Protein AF-A0A7V9VN95-F1 (afdb_monomer)

pLDDT: mean 88.65, std 12.3, range [38.44, 98.25]

Solvent-accessible surface area (backbone atoms only — not comparable to full-atom values): 11599 Å² total; per-residue (Å²): 140,84,62,77,77,77,72,77,57,83,54,67,67,60,50,49,52,52,27,40,51,51,22,54,60,49,65,80,46,87,69,55,68,35,74,61,41,46,40,30,42,51,41,3,34,22,52,69,69,75,60,36,66,40,51,89,44,62,82,87,40,48,42,60,21,64,62,26,24,75,31,45,82,53,56,81,51,28,61,58,55,48,35,27,53,20,27,18,20,41,48,41,25,36,55,32,33,18,50,41,40,9,53,56,36,26,72,75,76,28,75,72,44,14,54,52,36,9,49,52,42,23,48,54,61,74,65,45,74,38,98,91,63,33,53,64,48,43,53,39,15,28,37,64,64,35,40,34,52,21,24,50,33,44,15,52,42,26,43,79,66,75,35,55,69,60,13,44,50,25,26,20,53,24,8,27,60,39,69,76,36,19,56,53,21,43,50,45,40,57,75,66,29,49,85,77,37,63,88,48,45,66,62,43,52,51,46,31,49,47,21,63,51,45,53,37,47,49,30,33,61,20,62,72,40,63,78,70,65,48,111

Radius of gyration: 18.56 Å; Cα contacts (8 Å, |Δi|>4): 351; chains: 1; bounding box: 44×45×48 Å

Nearest PDB structures (foldseek):
  8xyv-assembly1_A  TM=4.896E-01  e=6.605E+00  synthetic construct
  6umm-assembly1_G  TM=1.720E-01  e=6.908E+00  Mycolicibacterium smegmatis MC2 155

Sequence (231 aa):
MDSPIYRSGPRLDAALAVCGGLAVLSLLLPFAPAYDSWSWLVWGRELASLSLDTAAGPSWKPLPVLIAAPFSIFGDAAVALWLVVARTAWLMALVLGFRVAGSLLGRAVGRPARVMGGLVAALSIALLDDPETPWLRHFGHGLSEPLLVALLFLAVDRHLGSRPGQALAALALAGLVRPETWVLSAAYLVVCLWRTRPALRGWGAFAVGLGPLLWFAGDLLGSGDPLTGPG

Secondary structure (DSSP, 8-state):
---GGGGGSPPHHHHHHHHHHHHHHGGGS-----HHHHHHHHHHHHHHTT----TTSSS--HHHHHHHGGGGGGTTHHHHHHHHHHHHHHHHHHHHHHHHHHHHHHHHT-HHHHHHHHHHHHHHHHT---SSS-HHHHHHHT-SHHHHHHHHHHHHHHHHTT-HHHHHHHHHHHHTTSTHHHHHHHHHIIIIITTT-GGGHHHHHHHHHHHHHHHHHHHHHHHS-SS----

Foldseek 3Di:
DDDPLLVPAPDVVVLLVVQLVVLLVCVVPAAAADQQLVVLLVQLCCVLVLNAAQQPGDFDFLLSNVQNNVLVVVPPCSSSSLLSVQSSLLSLLLRLQLSLQLSVLCVVPHDVSSNVRSVVRSCCSQVDQDVVQGVCNSNRRRDCVSVLSSLQSQLSSCVVVVNNLSNLLSLLSSLSRPVVSLVVSVCCCVPPDVVPPVVCNVVSVVSSVCNLVSSQVSCCSHVVHSPDTHD

Structure (mmCIF, N/CA/C/O backbone):
data_AF-A0A7V9VN95-F1
#
_entry.id   AF-A0A7V9VN95-F1
#
loop_
_atom_site.group_PDB
_atom_site.id
_atom_site.type_symbol
_atom_site.label_atom_id
_atom_site.label_alt_id
_atom_site.label_comp_id
_atom_site.label_asym_id
_atom_site.label_entity_id
_atom_site.label_seq_id
_atom_site.pdbx_PDB_ins_code
_atom_site.Cartn_x
_atom_site.Cartn_y
_atom_site.Cartn_z
_atom_site.occupancy
_atom_site.B_iso_or_equiv
_atom_site.auth_seq_id
_atom_site.auth_comp_id
_atom_site.auth_asym_id
_atom_site.auth_atom_id
_atom_site.pdbx_PDB_model_num
ATOM 1 N N . MET A 1 1 ? -22.723 4.978 14.794 1.00 44.53 1 MET A N 1
ATOM 2 C CA . MET A 1 1 ? -21.542 5.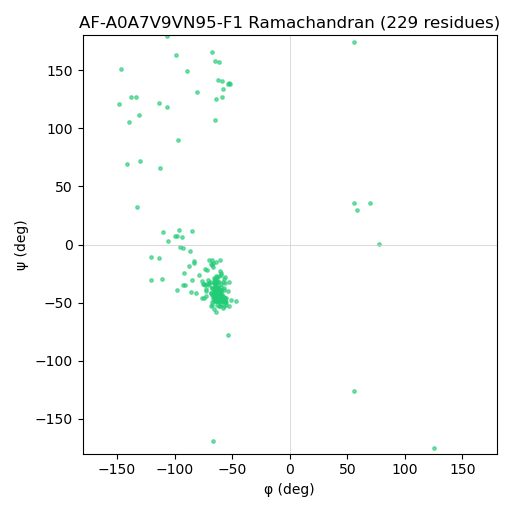423 15.569 1.00 44.53 1 MET A CA 1
ATOM 3 C C . MET A 1 1 ? -20.721 6.375 14.700 1.00 44.53 1 MET A C 1
ATOM 5 O O . MET A 1 1 ? -19.626 6.048 14.264 1.00 44.53 1 MET A O 1
ATOM 9 N N . ASP A 1 2 ? -21.281 7.554 14.430 1.00 39.50 2 ASP A N 1
ATOM 10 C CA . ASP A 1 2 ? -20.651 8.610 13.632 1.00 39.50 2 ASP A CA 1
ATOM 11 C C . ASP A 1 2 ? -20.011 9.613 14.592 1.00 39.50 2 ASP A C 1
ATOM 13 O O . ASP A 1 2 ? -20.675 10.540 15.051 1.00 39.50 2 ASP A O 1
ATOM 17 N N . SER A 1 3 ? -18.740 9.422 14.965 1.00 45.09 3 SER A N 1
ATOM 18 C CA . SER A 1 3 ? -18.077 10.425 15.802 1.00 45.09 3 SER A CA 1
ATOM 19 C C . SER A 1 3 ? -17.600 11.602 14.934 1.00 45.09 3 SER A C 1
ATOM 21 O O . SER A 1 3 ? -16.936 11.396 13.910 1.00 45.09 3 SER A O 1
ATOM 23 N N . PRO A 1 4 ? -17.885 12.858 15.328 1.00 47.03 4 PRO A N 1
ATOM 24 C CA . PRO A 1 4 ? -17.476 14.058 14.586 1.00 47.03 4 PRO A CA 1
ATOM 25 C C . PRO A 1 4 ? -15.950 14.193 14.445 1.00 47.03 4 PRO A C 1
ATOM 27 O O . PRO A 1 4 ? -15.461 14.952 13.612 1.00 47.03 4 PRO A O 1
ATOM 30 N N . ILE A 1 5 ? -15.185 13.406 15.207 1.00 50.81 5 ILE A N 1
ATOM 31 C CA . ILE A 1 5 ? -13.723 13.344 15.171 1.00 50.81 5 ILE A CA 1
ATOM 32 C C . ILE A 1 5 ? -13.231 12.877 13.790 1.00 50.81 5 ILE A C 1
ATOM 34 O O . ILE A 1 5 ? -12.240 13.393 13.280 1.00 50.81 5 ILE A O 1
ATOM 38 N N . TYR A 1 6 ? -13.927 11.955 13.124 1.00 53.53 6 TYR A N 1
ATOM 39 C CA . TYR A 1 6 ? -13.425 11.374 11.875 1.00 53.53 6 TYR A CA 1
ATOM 40 C C . TYR A 1 6 ? -13.717 12.237 10.623 1.00 53.53 6 TYR A C 1
ATOM 42 O O . TYR A 1 6 ? -13.085 12.053 9.586 1.00 53.53 6 TYR A O 1
ATOM 50 N N . ARG A 1 7 ? -14.615 13.233 10.717 1.00 56.09 7 ARG A N 1
ATOM 51 C CA . ARG A 1 7 ? -15.000 14.111 9.589 1.00 56.09 7 ARG A CA 1
ATOM 52 C C . ARG A 1 7 ? -14.049 15.290 9.337 1.00 56.09 7 ARG A C 1
ATOM 54 O O . ARG A 1 7 ? -14.118 15.884 8.271 1.00 56.09 7 ARG A O 1
ATOM 61 N N . SER A 1 8 ? -13.175 15.638 10.284 1.00 51.44 8 SER A N 1
ATOM 62 C CA . SER A 1 8 ? -12.394 16.888 10.242 1.00 51.44 8 SER A CA 1
ATOM 63 C C . SER A 1 8 ? -10.972 16.766 9.666 1.00 51.44 8 SER A C 1
ATOM 65 O O . SER A 1 8 ? -10.163 17.662 9.879 1.00 51.44 8 SER A O 1
ATOM 67 N N . GLY A 1 9 ? -10.625 15.650 9.018 1.00 56.62 9 GLY A N 1
ATOM 68 C CA . GLY A 1 9 ? -9.352 15.493 8.298 1.00 56.62 9 GLY A CA 1
ATOM 69 C C . GLY A 1 9 ? -9.520 15.728 6.792 1.00 56.62 9 GLY A C 1
ATOM 70 O O . GLY A 1 9 ? -10.653 15.655 6.307 1.00 56.62 9 GLY A O 1
ATOM 71 N N . PRO A 1 10 ? -8.431 15.965 6.033 1.00 60.97 10 PRO A N 1
ATOM 72 C CA . PRO A 1 10 ? -8.506 16.024 4.576 1.00 60.97 10 PRO A CA 1
ATOM 73 C C . PRO A 1 10 ? -9.171 14.753 4.042 1.00 60.97 10 PRO A C 1
ATOM 75 O O . PRO A 1 10 ? -8.934 13.646 4.543 1.00 60.97 10 PRO A O 1
ATOM 78 N N . ARG A 1 11 ? -10.054 14.907 3.054 1.00 86.56 11 ARG A N 1
ATOM 79 C CA . ARG A 1 11 ? -10.708 13.755 2.432 1.00 86.56 11 ARG A CA 1
ATOM 80 C C . ARG A 1 11 ? -9.633 12.875 1.775 1.00 86.56 11 ARG A C 1
ATOM 82 O O . ARG A 1 11 ? -8.625 13.389 1.296 1.00 86.56 11 ARG A O 1
ATOM 89 N N . LEU A 1 12 ? -9.785 11.551 1.848 1.00 90.38 12 LEU A N 1
ATOM 90 C CA . LEU A 1 12 ? -8.734 10.613 1.420 1.00 90.38 12 LEU A CA 1
ATOM 91 C C . LEU A 1 12 ? -8.392 10.772 -0.067 1.00 90.38 12 LEU A C 1
ATOM 93 O O . LEU A 1 12 ? -7.233 10.693 -0.435 1.00 90.38 12 LEU A O 1
ATOM 97 N N . ASP A 1 13 ? -9.405 11.004 -0.889 1.00 92.38 13 ASP A N 1
ATOM 98 C CA . ASP A 1 13 ? -9.319 11.341 -2.308 1.00 92.38 13 ASP A CA 1
ATOM 99 C C . ASP A 1 13 ? -8.459 12.586 -2.546 1.00 92.38 13 ASP A C 1
ATOM 101 O O . ASP A 1 13 ? -7.528 12.538 -3.344 1.00 92.38 13 ASP A O 1
ATOM 105 N N . ALA A 1 14 ? -8.693 13.665 -1.795 1.00 94.44 14 ALA A N 1
ATOM 106 C CA . ALA A 1 14 ? -7.868 14.867 -1.884 1.00 94.44 14 ALA A CA 1
ATOM 107 C C . ALA A 1 14 ? -6.421 14.597 -1.442 1.00 94.44 14 ALA A C 1
ATOM 109 O O . ALA A 1 14 ? -5.483 15.033 -2.102 1.00 94.44 14 ALA A O 1
ATOM 110 N N . ALA A 1 15 ? -6.229 13.843 -0.354 1.00 95.44 15 ALA A N 1
ATOM 111 C CA . ALA A 1 15 ? -4.898 13.448 0.100 1.00 95.44 15 ALA A CA 1
ATOM 112 C C . ALA A 1 15 ? -4.159 12.608 -0.952 1.00 95.44 15 ALA A C 1
ATOM 114 O O . ALA A 1 15 ? -2.993 12.875 -1.225 1.00 95.44 15 ALA A O 1
ATOM 115 N N . LEU A 1 16 ? -4.844 11.644 -1.572 1.00 96.62 16 LEU A N 1
ATOM 116 C CA . LEU A 1 16 ? -4.294 10.807 -2.633 1.00 96.62 16 LEU A CA 1
ATOM 117 C C . LEU A 1 16 ? -3.915 11.641 -3.859 1.00 96.62 16 LEU A C 1
ATOM 119 O O . LEU A 1 16 ? -2.822 11.465 -4.385 1.00 96.62 16 LEU A O 1
ATOM 123 N N . ALA A 1 17 ? -4.774 12.575 -4.278 1.00 97.31 17 ALA A N 1
ATOM 124 C CA . ALA A 1 17 ? -4.497 13.467 -5.401 1.00 97.31 17 ALA A CA 1
ATOM 125 C C . ALA A 1 17 ? -3.278 14.365 -5.135 1.00 97.31 17 ALA A C 1
ATOM 127 O O . ALA A 1 17 ? -2.405 14.483 -5.991 1.00 97.31 17 ALA A O 1
ATOM 128 N N . VAL A 1 18 ? -3.178 14.952 -3.936 1.00 97.62 18 VAL A N 1
ATOM 129 C CA . VAL A 1 18 ? -2.024 15.777 -3.543 1.00 97.62 18 VAL A CA 1
ATOM 130 C C . VAL A 1 18 ? -0.748 14.938 -3.475 1.00 97.62 18 VAL A C 1
ATOM 132 O O . VAL A 1 18 ? 0.265 15.333 -4.045 1.00 97.62 18 VAL A O 1
ATOM 135 N N . CYS A 1 19 ? -0.787 13.767 -2.834 1.00 97.75 19 CYS A N 1
ATOM 136 C CA . CYS A 1 19 ? 0.373 12.875 -2.751 1.00 97.75 19 CYS A CA 1
ATOM 137 C C . CYS A 1 19 ? 0.810 12.387 -4.137 1.00 97.75 19 CYS A C 1
ATOM 139 O O . CYS A 1 19 ? 2.002 12.368 -4.418 1.00 97.75 19 CYS A O 1
ATOM 141 N N . GLY A 1 20 ? -0.141 12.059 -5.015 1.00 98.12 20 GLY A N 1
ATOM 142 C CA . GLY A 1 20 ? 0.127 11.681 -6.401 1.00 98.12 20 GLY A CA 1
ATOM 143 C C . GLY A 1 20 ? 0.751 12.818 -7.207 1.00 98.12 20 GLY A C 1
ATOM 144 O O . GLY A 1 20 ? 1.759 12.614 -7.875 1.00 98.12 20 GLY A O 1
ATOM 145 N N . GLY A 1 21 ? 0.221 14.039 -7.087 1.00 98.25 21 GLY A N 1
ATOM 146 C CA . GLY A 1 21 ? 0.797 15.222 -7.728 1.00 98.25 21 GLY A CA 1
ATOM 147 C C . GLY A 1 21 ? 2.226 15.506 -7.259 1.00 98.25 21 GLY A C 1
ATOM 148 O O . GLY A 1 21 ? 3.113 15.726 -8.080 1.00 98.25 21 GLY A O 1
ATOM 149 N N . LEU A 1 22 ? 2.482 15.425 -5.949 1.00 97.81 22 LEU A N 1
ATOM 150 C CA . LEU A 1 22 ? 3.829 15.564 -5.385 1.00 97.81 22 LEU A CA 1
ATOM 151 C C . LEU A 1 22 ? 4.767 14.434 -5.834 1.00 97.81 22 LEU A C 1
ATOM 153 O O . LEU A 1 22 ? 5.933 14.692 -6.125 1.00 97.81 22 LEU A O 1
ATOM 157 N N . ALA A 1 23 ? 4.271 13.200 -5.940 1.00 96.94 23 ALA A N 1
ATOM 158 C CA . ALA A 1 23 ? 5.039 12.075 -6.460 1.00 96.94 23 ALA A CA 1
ATOM 159 C C . ALA A 1 23 ? 5.429 12.285 -7.933 1.00 96.94 23 ALA A C 1
ATOM 161 O O . ALA A 1 23 ? 6.582 12.055 -8.286 1.00 96.94 23 ALA A O 1
ATOM 162 N N . VAL A 1 24 ? 4.530 12.807 -8.771 1.00 97.56 24 VAL A N 1
ATOM 163 C CA . VAL A 1 24 ? 4.851 13.181 -10.159 1.00 97.56 24 VAL A CA 1
ATOM 164 C C . VAL A 1 24 ? 5.893 14.301 -10.200 1.00 97.56 24 VAL A C 1
ATOM 166 O O . VAL A 1 24 ? 6.906 14.161 -10.878 1.00 97.56 24 VAL A O 1
ATOM 169 N N . LEU A 1 25 ? 5.705 15.377 -9.428 1.00 97.56 25 LEU A N 1
ATOM 170 C CA . LEU A 1 25 ? 6.673 16.482 -9.356 1.00 97.56 25 LEU A CA 1
ATOM 171 C C . LEU A 1 25 ? 8.051 16.016 -8.877 1.00 97.56 25 LEU A C 1
ATOM 173 O O . LEU A 1 25 ? 9.075 16.512 -9.338 1.00 97.56 25 LEU A O 1
ATOM 177 N N . SER A 1 26 ? 8.095 15.031 -7.983 1.00 95.31 26 SER A N 1
ATOM 178 C CA . SER A 1 26 ? 9.356 14.499 -7.475 1.00 95.31 26 SER A CA 1
ATOM 179 C C . SER A 1 26 ? 10.188 13.769 -8.534 1.00 95.31 26 SER A C 1
ATOM 181 O O . SER A 1 26 ? 11.373 13.548 -8.301 1.00 95.31 26 SER A O 1
ATOM 183 N N . LEU A 1 27 ? 9.621 13.393 -9.689 1.00 94.75 27 LEU A N 1
ATOM 184 C CA . LEU A 1 27 ? 10.386 12.808 -10.800 1.00 94.75 27 LEU A CA 1
ATOM 185 C C . LEU A 1 27 ? 11.413 13.788 -11.392 1.00 94.75 27 LEU A C 1
ATOM 187 O O . LEU A 1 27 ? 12.319 13.360 -12.095 1.00 94.75 27 LEU A O 1
ATOM 191 N N . LEU A 1 28 ? 11.298 15.085 -11.078 1.00 94.44 28 LEU A N 1
ATOM 192 C CA . LEU A 1 28 ? 12.315 16.095 -11.385 1.00 94.44 28 LEU A CA 1
ATOM 193 C C . LEU A 1 28 ? 13.604 15.908 -10.566 1.00 94.44 28 LEU A C 1
ATOM 195 O O . LEU A 1 28 ? 14.635 16.485 -10.901 1.00 94.44 28 LEU A O 1
ATOM 199 N N . LEU A 1 29 ? 13.550 15.129 -9.482 1.00 89.25 29 LEU A N 1
ATOM 200 C CA . LEU A 1 29 ? 14.711 14.755 -8.681 1.00 89.25 29 LEU A CA 1
ATOM 201 C C . LEU A 1 29 ? 15.337 13.464 -9.229 1.00 89.25 29 LEU A C 1
ATOM 203 O O . LEU A 1 29 ? 14.597 12.596 -9.700 1.00 89.25 29 LEU A O 1
ATOM 207 N N . PRO A 1 30 ? 16.666 13.280 -9.102 1.00 85.44 30 PRO A N 1
ATOM 208 C CA . PRO A 1 30 ? 17.331 12.049 -9.514 1.00 85.44 30 PRO A CA 1
ATOM 209 C C . PRO A 1 30 ? 16.685 10.804 -8.902 1.00 85.44 30 PRO A C 1
ATOM 211 O O . PRO A 1 30 ? 16.308 10.783 -7.726 1.00 85.44 30 PRO A O 1
ATOM 214 N N . PHE A 1 31 ? 16.567 9.753 -9.707 1.00 85.75 31 PHE A N 1
ATOM 215 C CA . PHE A 1 31 ? 16.016 8.476 -9.285 1.00 85.75 31 PHE A CA 1
ATOM 216 C C . PHE A 1 31 ? 16.692 7.326 -10.017 1.00 85.75 31 PHE A C 1
ATOM 218 O O . PHE A 1 31 ? 17.110 7.465 -11.164 1.00 85.75 31 PHE A O 1
ATOM 225 N N . ALA A 1 32 ? 16.750 6.178 -9.354 1.00 85.38 32 ALA A N 1
ATOM 226 C CA . ALA A 1 32 ? 17.149 4.922 -9.962 1.00 85.38 32 ALA A CA 1
ATOM 227 C C . ALA A 1 32 ? 16.385 3.803 -9.247 1.00 85.38 32 ALA A C 1
ATOM 229 O O . ALA A 1 32 ? 16.504 3.706 -8.027 1.00 85.38 32 ALA A O 1
ATOM 230 N N . PRO A 1 33 ? 15.570 2.990 -9.937 1.00 88.75 33 PRO A N 1
ATOM 231 C CA . PRO A 1 33 ? 14.900 1.862 -9.299 1.00 88.75 33 PRO A CA 1
ATOM 232 C C . PRO A 1 33 ? 15.928 0.900 -8.687 1.00 88.75 33 PRO A C 1
ATOM 234 O O . PRO A 1 33 ? 16.982 0.646 -9.266 1.00 88.75 33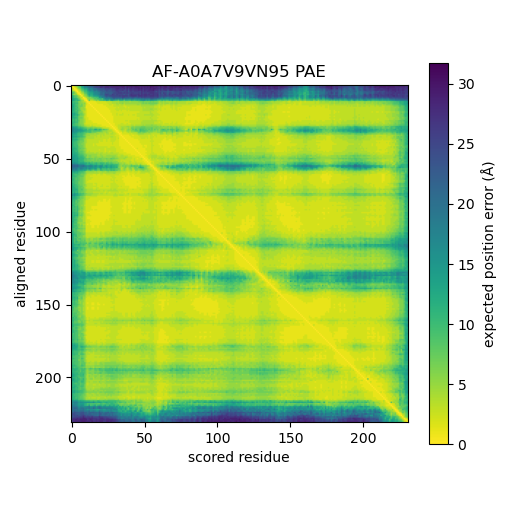 PRO A O 1
ATOM 237 N N . ALA A 1 34 ? 15.618 0.365 -7.507 1.00 90.50 34 ALA A N 1
ATOM 238 C CA . ALA A 1 34 ? 16.425 -0.682 -6.887 1.00 90.50 34 ALA A CA 1
ATOM 239 C C . ALA A 1 34 ? 16.326 -1.983 -7.694 1.00 90.50 34 ALA A C 1
ATOM 241 O O . ALA A 1 34 ? 15.401 -2.154 -8.489 1.00 90.50 34 ALA A O 1
ATOM 242 N N . TYR A 1 35 ? 17.236 -2.918 -7.414 1.00 90.19 35 TYR A N 1
ATOM 243 C CA . TYR A 1 35 ? 17.207 -4.278 -7.958 1.00 90.19 35 TYR A CA 1
ATOM 244 C C . TYR A 1 35 ? 15.814 -4.921 -7.852 1.00 90.19 35 TYR A C 1
ATOM 246 O O . TYR A 1 35 ? 15.264 -5.386 -8.851 1.00 90.19 35 TYR A O 1
ATOM 254 N N . ASP A 1 36 ? 15.203 -4.843 -6.667 1.00 90.62 36 ASP A N 1
ATOM 255 C CA . ASP A 1 36 ? 13.858 -5.352 -6.411 1.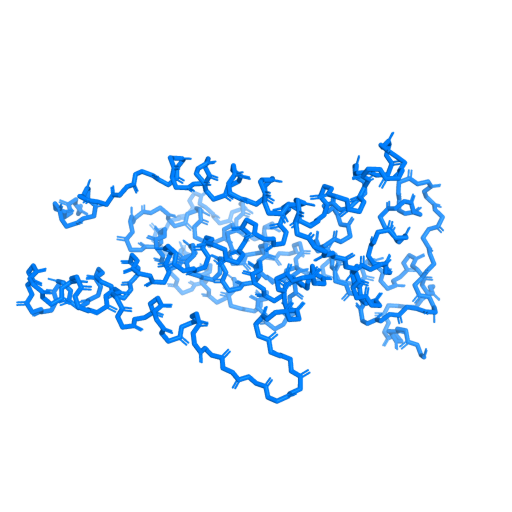00 90.62 36 ASP A CA 1
ATOM 256 C C . ASP A 1 36 ? 12.801 -4.725 -7.330 1.00 90.62 36 ASP A C 1
ATOM 258 O O . ASP A 1 36 ? 12.087 -5.416 -8.055 1.00 90.62 36 ASP A O 1
ATOM 262 N N . SER A 1 37 ? 12.745 -3.392 -7.335 1.00 93.12 37 SER A N 1
ATOM 263 C CA . SER A 1 37 ? 11.801 -2.598 -8.125 1.00 93.12 37 SER A CA 1
ATOM 264 C C . SER A 1 37 ? 11.938 -2.854 -9.623 1.00 93.12 37 SER A C 1
ATOM 266 O O . SER A 1 37 ? 10.941 -2.923 -10.341 1.00 93.12 37 SER A O 1
ATOM 268 N N . TRP A 1 38 ? 13.177 -2.995 -10.096 1.00 94.19 38 TRP A N 1
ATOM 269 C CA . TRP A 1 38 ? 13.470 -3.327 -11.483 1.00 94.19 38 TRP A CA 1
ATOM 270 C C . TRP A 1 38 ? 12.971 -4.726 -11.837 1.00 94.19 38 TRP A C 1
ATOM 272 O O . TRP A 1 38 ? 12.318 -4.907 -12.862 1.00 94.19 38 TRP A O 1
ATOM 282 N N . SER A 1 39 ? 13.209 -5.698 -10.960 1.00 93.88 39 SER A N 1
ATOM 283 C CA . SER A 1 39 ? 12.771 -7.078 -11.166 1.00 93.88 39 SER A CA 1
ATOM 284 C C . SER A 1 39 ? 11.248 -7.183 -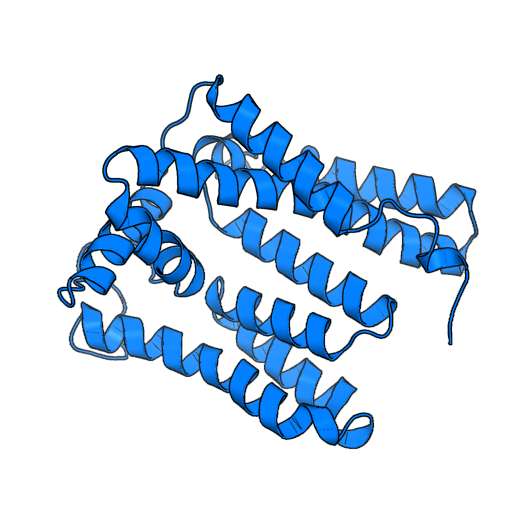11.234 1.00 93.88 39 SER A C 1
ATOM 286 O O . SER A 1 39 ? 10.722 -7.846 -12.120 1.00 93.88 39 SER A O 1
ATOM 288 N N . TRP A 1 40 ? 10.510 -6.441 -10.399 1.00 94.88 40 TRP A N 1
ATOM 289 C CA . TRP A 1 40 ? 9.044 -6.409 -10.488 1.00 94.88 40 TRP A CA 1
ATOM 290 C C . TRP A 1 40 ? 8.530 -5.798 -11.797 1.00 94.88 40 TRP A C 1
ATOM 292 O O . TRP A 1 40 ? 7.497 -6.231 -12.302 1.00 94.88 40 TRP A O 1
ATOM 302 N N . LEU A 1 41 ? 9.236 -4.813 -12.363 1.00 95.19 41 LEU A N 1
ATOM 303 C CA . LEU A 1 41 ? 8.915 -4.245 -13.678 1.00 95.19 41 LEU A CA 1
ATOM 304 C C . LEU A 1 41 ? 9.163 -5.246 -14.812 1.00 95.19 41 LEU A C 1
ATOM 306 O O . LEU A 1 41 ? 8.341 -5.354 -15.724 1.00 95.19 41 LEU A O 1
ATOM 310 N N . VAL A 1 42 ? 10.271 -5.989 -14.742 1.00 94.31 42 VAL A N 1
ATOM 311 C CA . VAL A 1 42 ? 10.593 -7.074 -15.680 1.00 94.31 42 VAL A CA 1
ATOM 312 C C . VAL A 1 42 ? 9.525 -8.164 -15.615 1.00 94.31 42 VAL A C 1
ATOM 314 O O . VAL A 1 42 ? 8.886 -8.440 -16.628 1.00 94.31 42 VAL A O 1
ATOM 317 N N . TRP A 1 43 ? 9.232 -8.678 -14.423 1.00 94.44 43 TRP A N 1
ATOM 318 C CA . TRP A 1 43 ? 8.194 -9.685 -14.216 1.00 94.44 43 TRP A CA 1
ATOM 319 C C . TRP A 1 43 ? 6.797 -9.194 -14.561 1.00 94.44 43 TRP A C 1
ATOM 321 O O . TRP A 1 43 ? 5.985 -9.967 -15.048 1.00 94.44 43 TRP A O 1
ATOM 331 N N . GLY A 1 44 ? 6.493 -7.912 -14.353 1.00 94.44 44 GLY A N 1
ATOM 332 C CA . GLY A 1 44 ? 5.225 -7.331 -14.788 1.00 94.44 44 GLY A CA 1
ATOM 333 C C . GLY A 1 44 ? 5.064 -7.433 -16.305 1.00 94.44 44 GLY A C 1
ATOM 334 O O . GLY A 1 44 ? 4.016 -7.855 -16.795 1.00 94.44 44 GLY A O 1
ATOM 335 N N . ARG A 1 45 ? 6.119 -7.096 -17.056 1.00 95.00 45 ARG A N 1
ATOM 336 C CA . ARG A 1 45 ? 6.148 -7.243 -18.517 1.00 95.00 45 ARG A CA 1
ATOM 337 C C . ARG A 1 45 ? 6.028 -8.705 -18.941 1.00 95.00 45 ARG A C 1
ATOM 339 O O . ARG A 1 45 ? 5.236 -8.998 -19.826 1.00 95.00 45 ARG A O 1
ATOM 346 N N . GLU A 1 46 ? 6.768 -9.603 -18.303 1.00 94.12 46 GLU A N 1
ATOM 347 C CA . GLU A 1 46 ? 6.738 -11.033 -18.625 1.00 94.12 46 GLU A CA 1
ATOM 348 C C . GLU A 1 46 ? 5.399 -11.691 -18.280 1.00 94.12 46 GLU A C 1
ATOM 350 O O . GLU A 1 46 ? 4.884 -12.502 -19.045 1.00 94.12 46 GLU A O 1
ATOM 355 N N . LEU A 1 47 ? 4.779 -11.293 -17.168 1.00 92.75 47 LEU A N 1
ATOM 356 C CA . LEU A 1 47 ? 3.430 -11.709 -16.804 1.00 92.75 47 LEU A CA 1
ATOM 357 C C . LEU A 1 47 ? 2.419 -11.252 -17.864 1.00 92.75 47 LEU A C 1
ATOM 359 O O . LEU A 1 47 ? 1.550 -12.030 -18.254 1.00 92.75 47 LEU A O 1
ATOM 363 N N . ALA A 1 48 ? 2.546 -10.019 -18.367 1.00 91.88 48 ALA A N 1
ATOM 364 C CA . ALA A 1 48 ? 1.688 -9.499 -19.431 1.00 91.88 48 ALA A CA 1
ATOM 365 C C . ALA A 1 48 ? 1.884 -10.232 -20.775 1.00 91.88 48 ALA A C 1
ATOM 367 O O . ALA A 1 48 ? 0.931 -10.339 -21.547 1.00 91.88 48 ALA A O 1
ATOM 368 N N . SER A 1 49 ? 3.082 -10.766 -21.043 1.00 91.19 49 SER A N 1
ATOM 369 C CA . SER A 1 49 ? 3.386 -11.588 -22.225 1.00 91.19 49 SER A CA 1
ATOM 370 C C . SER A 1 49 ? 3.241 -13.098 -22.007 1.00 91.19 49 SER A C 1
ATOM 372 O O . SER A 1 49 ? 3.561 -13.860 -22.918 1.00 91.19 49 SER A O 1
ATOM 374 N N . LEU A 1 50 ? 2.738 -13.538 -20.845 1.00 90.31 50 LEU A N 1
ATOM 375 C CA . LEU A 1 50 ? 2.589 -14.954 -20.471 1.00 90.31 50 LEU A CA 1
ATOM 376 C C . LEU A 1 50 ? 3.907 -15.749 -20.543 1.00 90.31 50 LEU A C 1
ATOM 378 O O . LEU A 1 50 ? 3.923 -16.920 -20.915 1.00 90.31 50 LEU A O 1
ATOM 382 N N . SER A 1 51 ? 5.012 -15.099 -20.190 1.00 89.69 51 SER A N 1
ATOM 383 C CA . SER A 1 51 ? 6.374 -15.634 -20.257 1.00 89.69 51 SER A CA 1
ATOM 384 C C . SER A 1 51 ? 7.146 -15.382 -18.957 1.00 89.69 51 SER A C 1
ATOM 386 O O . SER A 1 51 ? 8.338 -15.093 -19.010 1.00 89.69 51 SER A O 1
ATOM 388 N N . LEU A 1 52 ? 6.441 -15.377 -17.819 1.00 89.62 52 LEU A N 1
ATOM 389 C CA . LEU A 1 52 ? 7.002 -15.086 -16.497 1.00 89.62 52 LEU A CA 1
ATOM 390 C C . LEU A 1 52 ? 8.131 -16.063 -16.153 1.00 89.62 52 LEU A C 1
ATOM 392 O O . LEU A 1 52 ? 7.902 -17.267 -16.172 1.00 89.62 52 LEU A O 1
ATOM 396 N N . ASP A 1 53 ? 9.299 -15.530 -15.791 1.00 86.88 53 ASP A N 1
ATOM 397 C CA . ASP A 1 53 ? 10.424 -16.296 -15.251 1.00 86.88 53 ASP A CA 1
ATOM 398 C C . ASP A 1 53 ? 10.940 -15.617 -13.973 1.00 86.88 53 ASP A C 1
ATOM 400 O O . ASP A 1 53 ? 11.491 -14.512 -13.988 1.00 86.88 53 ASP A O 1
ATOM 404 N N . THR A 1 54 ? 10.733 -16.271 -12.830 1.00 83.12 54 THR A N 1
ATOM 405 C CA . THR A 1 54 ? 11.143 -15.736 -11.524 1.00 83.12 54 THR A CA 1
ATOM 406 C C . THR A 1 54 ? 12.508 -16.240 -11.066 1.00 83.12 54 THR A C 1
ATOM 408 O O . THR A 1 54 ? 12.983 -15.775 -10.033 1.00 83.12 54 THR A O 1
ATOM 411 N N . A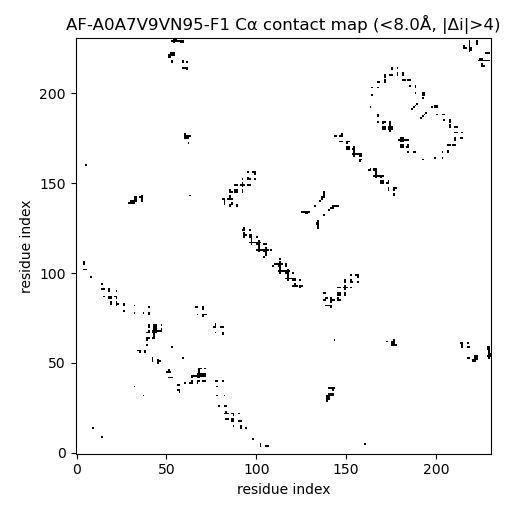LA A 1 55 ? 13.177 -17.119 -11.822 1.00 77.19 55 ALA A N 1
ATOM 412 C CA . ALA A 1 55 ? 14.346 -17.869 -11.358 1.00 77.19 55 ALA A CA 1
ATOM 413 C C . ALA A 1 55 ? 15.569 -17.005 -11.008 1.00 77.19 55 ALA A C 1
ATOM 415 O O . ALA A 1 55 ? 16.377 -17.414 -10.184 1.00 77.19 55 ALA A O 1
ATOM 416 N N . ALA A 1 56 ? 15.717 -15.825 -11.618 1.00 72.06 56 ALA A N 1
ATOM 417 C CA . ALA A 1 56 ? 16.889 -14.957 -11.446 1.00 72.06 56 ALA A CA 1
ATOM 418 C C . ALA A 1 56 ? 16.607 -13.659 -10.664 1.00 72.06 56 ALA A C 1
ATOM 420 O O . ALA A 1 56 ? 17.434 -12.746 -10.672 1.00 72.06 56 ALA A O 1
ATOM 421 N N . GLY A 1 57 ? 15.434 -13.526 -10.038 1.00 73.75 57 GLY A N 1
ATOM 422 C CA . GLY A 1 57 ? 15.022 -12.290 -9.369 1.00 73.75 57 GLY A CA 1
ATOM 423 C C . GLY A 1 57 ? 15.053 -12.345 -7.834 1.00 73.75 57 GLY A C 1
ATOM 424 O O . GLY A 1 57 ? 15.418 -13.354 -7.243 1.00 73.75 57 GLY A O 1
ATOM 425 N N . PRO A 1 58 ? 14.697 -11.237 -7.161 1.00 82.62 58 PRO A N 1
ATOM 426 C CA . PRO A 1 58 ? 14.561 -11.152 -5.703 1.00 82.62 58 PRO A CA 1
ATOM 427 C C . PRO A 1 58 ? 13.381 -12.012 -5.226 1.00 82.62 58 PRO A C 1
ATOM 429 O O . PRO A 1 58 ? 12.771 -12.727 -6.001 1.00 82.62 58 PRO A O 1
ATOM 432 N N . SER A 1 59 ? 12.949 -11.904 -3.971 1.00 82.50 59 SER A N 1
ATOM 433 C CA . SER A 1 59 ? 11.689 -12.544 -3.570 1.00 82.50 59 SER A CA 1
ATOM 434 C C . SER A 1 59 ? 10.499 -12.043 -4.409 1.00 82.50 59 SER A C 1
ATOM 436 O O . SER A 1 59 ? 10.311 -10.830 -4.581 1.00 82.50 59 SER A O 1
ATOM 438 N N . TRP A 1 60 ? 9.665 -12.977 -4.883 1.00 87.75 60 TRP A N 1
ATOM 439 C CA . TRP A 1 60 ? 8.372 -12.683 -5.506 1.00 87.75 60 TRP A CA 1
ATOM 440 C C . TRP A 1 60 ? 7.542 -11.768 -4.595 1.00 87.75 60 TRP A C 1
ATOM 442 O O . TRP A 1 60 ? 7.538 -11.935 -3.380 1.00 87.75 60 TRP A O 1
ATOM 452 N N . LYS A 1 61 ? 6.857 -10.765 -5.155 1.00 92.69 61 LYS A N 1
ATOM 453 C CA . LYS A 1 61 ? 5.874 -9.939 -4.433 1.00 92.69 61 LYS A CA 1
ATOM 454 C C . LYS A 1 61 ? 4.683 -9.692 -5.365 1.00 92.69 61 LYS A C 1
ATOM 456 O O . LYS A 1 61 ? 4.813 -8.878 -6.285 1.00 92.69 61 LYS A O 1
ATOM 461 N N . PRO A 1 62 ? 3.527 -10.349 -5.149 1.00 94.81 62 PRO A N 1
ATOM 462 C CA . PRO A 1 62 ? 2.427 -10.304 -6.107 1.00 94.81 62 PRO A CA 1
ATOM 463 C C . PRO A 1 62 ? 1.924 -8.891 -6.422 1.00 94.81 62 PRO A C 1
ATOM 465 O O . PRO A 1 62 ? 1.715 -8.558 -7.585 1.00 94.81 62 PRO A O 1
ATOM 468 N N . LEU A 1 63 ? 1.722 -8.036 -5.410 1.00 96.69 63 LEU A N 1
ATOM 469 C CA . LEU A 1 63 ? 1.115 -6.721 -5.637 1.00 96.69 63 LEU A CA 1
ATOM 470 C C . LEU A 1 63 ? 1.994 -5.794 -6.493 1.00 96.69 63 LEU A C 1
ATOM 472 O O . LEU A 1 63 ? 1.459 -5.239 -7.454 1.00 96.69 63 LEU A O 1
ATOM 476 N N . PRO A 1 64 ? 3.302 -5.618 -6.210 1.00 96.31 64 PRO A N 1
ATOM 477 C CA . PRO A 1 64 ? 4.194 -4.881 -7.101 1.00 96.31 64 PRO A CA 1
ATOM 478 C C . PRO A 1 64 ? 4.147 -5.348 -8.557 1.00 96.31 64 PRO A C 1
ATOM 480 O O . PRO A 1 64 ? 3.979 -4.520 -9.450 1.00 96.31 64 PRO A O 1
ATOM 483 N N . VAL A 1 65 ? 4.216 -6.661 -8.797 1.00 95.69 65 VAL A N 1
ATOM 484 C CA . VAL A 1 65 ? 4.216 -7.229 -10.154 1.00 95.69 65 VAL A CA 1
ATOM 485 C C . VAL A 1 65 ? 2.879 -6.995 -10.859 1.00 95.69 65 VAL A C 1
ATOM 487 O O . VAL A 1 65 ? 2.855 -6.565 -12.010 1.00 95.69 65 VAL A O 1
ATOM 490 N N . LEU A 1 66 ? 1.755 -7.189 -10.162 1.00 96.25 66 LEU A N 1
ATOM 491 C CA . LEU A 1 66 ? 0.417 -6.939 -10.710 1.00 96.25 66 LEU A CA 1
ATOM 492 C C . LEU A 1 66 ? 0.176 -5.459 -11.042 1.00 96.25 66 LEU A C 1
ATOM 494 O O . LEU A 1 66 ? -0.541 -5.159 -11.993 1.00 96.25 66 LEU A O 1
ATOM 498 N N . ILE A 1 67 ? 0.770 -4.533 -10.282 1.00 97.00 67 ILE A N 1
ATOM 499 C CA . ILE A 1 67 ? 0.741 -3.095 -10.593 1.00 97.00 67 ILE A CA 1
ATOM 500 C C . ILE A 1 67 ? 1.653 -2.779 -11.784 1.00 97.00 67 ILE A C 1
ATOM 502 O O . ILE A 1 67 ? 1.289 -1.968 -12.633 1.00 97.00 67 ILE A O 1
ATOM 506 N N . ALA A 1 68 ? 2.826 -3.408 -11.859 1.00 96.12 68 ALA A N 1
ATOM 507 C CA . ALA A 1 68 ? 3.792 -3.198 -12.930 1.00 96.12 68 ALA A CA 1
ATOM 508 C C . ALA A 1 68 ? 3.340 -3.780 -14.279 1.00 96.12 68 ALA A C 1
ATOM 510 O O . ALA A 1 68 ? 3.673 -3.227 -15.326 1.00 96.12 68 ALA A O 1
ATOM 511 N N . ALA A 1 69 ? 2.554 -4.859 -14.277 1.00 96.31 69 ALA A N 1
ATOM 512 C CA . ALA A 1 69 ? 2.078 -5.521 -15.488 1.00 96.31 69 ALA A CA 1
ATOM 513 C C . ALA A 1 69 ? 1.389 -4.578 -16.493 1.00 96.31 69 ALA A C 1
ATOM 515 O O . ALA A 1 69 ? 1.841 -4.516 -17.639 1.00 96.31 69 ALA A O 1
ATOM 516 N N . PRO A 1 70 ? 0.377 -3.769 -16.117 1.00 97.12 70 PRO A N 1
ATOM 517 C CA . PRO A 1 70 ? -0.206 -2.797 -17.037 1.00 97.12 70 PRO A CA 1
ATOM 518 C C . PRO A 1 70 ? 0.758 -1.669 -17.422 1.00 97.12 70 PRO A C 1
ATOM 520 O O . PRO A 1 70 ? 0.531 -1.023 -18.438 1.00 97.12 70 PRO A O 1
ATOM 523 N N . PHE A 1 71 ? 1.828 -1.408 -16.662 1.00 97.00 71 PHE A N 1
ATOM 524 C CA . PHE A 1 71 ? 2.807 -0.379 -17.024 1.00 97.00 71 PHE A CA 1
ATOM 525 C C . PHE A 1 71 ? 3.705 -0.792 -18.191 1.00 97.00 71 PHE A C 1
ATOM 527 O O . PHE A 1 71 ? 4.235 0.078 -18.879 1.00 97.00 71 PHE A O 1
ATOM 534 N N . SER A 1 72 ? 3.820 -2.095 -18.464 1.00 94.44 72 SER A N 1
ATOM 535 C CA . SER A 1 72 ? 4.621 -2.628 -19.573 1.00 94.44 72 SER A CA 1
ATOM 536 C C . SER A 1 72 ? 4.234 -2.059 -20.945 1.00 94.44 72 SER A C 1
ATOM 538 O O . SER A 1 72 ? 5.098 -1.910 -21.808 1.00 94.44 72 SER A O 1
ATOM 540 N N . ILE A 1 73 ? 2.974 -1.647 -21.130 1.00 96.31 73 ILE A N 1
ATOM 541 C CA . ILE A 1 73 ? 2.486 -1.043 -22.382 1.00 96.31 73 ILE A CA 1
ATOM 542 C C . ILE A 1 73 ? 3.092 0.342 -22.662 1.00 96.31 73 ILE A C 1
ATOM 544 O O . ILE A 1 73 ? 3.018 0.821 -23.790 1.00 96.31 73 ILE A O 1
ATOM 548 N N . PHE A 1 74 ? 3.674 0.997 -21.651 1.00 96.25 74 PHE A N 1
ATOM 549 C CA . PHE A 1 74 ? 4.253 2.339 -21.761 1.00 96.25 74 PHE A CA 1
ATOM 550 C C . PHE A 1 74 ? 5.777 2.331 -21.974 1.00 96.25 74 PHE A C 1
ATOM 552 O O . PHE A 1 74 ? 6.399 3.395 -21.937 1.00 96.25 74 PHE A O 1
ATOM 559 N N . GLY A 1 75 ? 6.390 1.159 -22.183 1.00 92.75 75 GLY A N 1
ATOM 560 C CA . GLY A 1 75 ? 7.829 1.031 -22.435 1.00 92.75 75 GLY A CA 1
ATOM 561 C C . GLY A 1 75 ? 8.669 1.659 -21.319 1.00 92.75 75 GLY A C 1
ATOM 562 O O . GLY A 1 75 ? 8.467 1.364 -20.141 1.00 92.75 75 GLY A O 1
ATOM 563 N N . ASP A 1 76 ? 9.574 2.568 -21.679 1.00 91.62 76 ASP A N 1
ATOM 564 C CA . ASP A 1 76 ? 10.501 3.224 -20.743 1.00 91.62 76 ASP A CA 1
ATOM 565 C C . ASP A 1 76 ? 9.792 4.018 -19.631 1.00 91.62 76 ASP A C 1
ATOM 567 O O . ASP A 1 76 ? 10.313 4.159 -18.521 1.00 91.62 76 ASP A O 1
ATOM 571 N N . ALA A 1 77 ? 8.564 4.493 -19.878 1.00 95.38 77 ALA A N 1
ATOM 572 C CA . ALA A 1 77 ? 7.790 5.217 -18.873 1.00 95.38 77 ALA A CA 1
ATOM 573 C C . ALA A 1 77 ? 7.300 4.317 -17.723 1.00 95.38 77 ALA A C 1
ATOM 575 O O . ALA A 1 77 ? 6.903 4.839 -16.679 1.00 95.38 77 ALA A O 1
ATOM 576 N N . ALA A 1 78 ? 7.370 2.986 -17.854 1.00 95.62 78 ALA A N 1
ATOM 577 C CA . ALA A 1 78 ? 6.983 2.051 -16.798 1.00 95.62 78 ALA A CA 1
ATOM 578 C C . ALA A 1 78 ? 7.752 2.291 -15.488 1.00 95.62 78 ALA A C 1
ATOM 580 O O . ALA A 1 78 ? 7.170 2.237 -14.402 1.00 95.62 78 ALA A O 1
ATOM 581 N N . VAL A 1 79 ? 9.040 2.643 -15.589 1.00 95.38 79 VAL A N 1
ATOM 582 C CA . VAL A 1 79 ? 9.886 2.980 -14.434 1.00 95.38 79 VAL A CA 1
ATOM 583 C C . VAL A 1 79 ? 9.348 4.213 -13.707 1.00 95.38 79 VAL A C 1
ATOM 585 O O . VAL A 1 79 ? 9.193 4.201 -12.485 1.00 95.38 79 VAL A O 1
ATOM 588 N N . ALA A 1 80 ? 9.016 5.269 -14.454 1.00 95.94 80 ALA A N 1
ATOM 589 C CA . ALA A 1 80 ? 8.466 6.497 -13.889 1.00 95.94 80 ALA A CA 1
ATOM 590 C C . ALA A 1 80 ? 7.090 6.256 -13.246 1.00 95.94 80 ALA A C 1
ATOM 592 O O . ALA A 1 80 ? 6.839 6.736 -12.141 1.00 95.94 80 ALA A O 1
ATOM 593 N N . LEU A 1 81 ? 6.222 5.468 -13.890 1.00 97.06 81 LEU A N 1
ATOM 594 C CA . LEU A 1 81 ? 4.906 5.102 -13.355 1.00 97.06 81 LEU A CA 1
ATOM 595 C C . LEU A 1 81 ? 5.021 4.333 -12.032 1.00 97.06 81 LEU A C 1
ATOM 597 O O . LEU A 1 81 ? 4.326 4.658 -11.067 1.00 97.06 81 LEU A O 1
ATOM 601 N N . TRP A 1 82 ? 5.941 3.369 -11.949 1.00 96.94 82 TRP A N 1
ATOM 602 C CA . TRP A 1 82 ? 6.207 2.649 -10.704 1.00 96.94 82 TRP A CA 1
ATOM 603 C C . TRP A 1 82 ? 6.717 3.572 -9.593 1.00 96.94 82 TRP A C 1
ATOM 605 O O . TRP A 1 82 ? 6.230 3.516 -8.462 1.00 96.94 82 TRP A O 1
ATOM 615 N N . LEU A 1 83 ? 7.639 4.482 -9.909 1.00 96.12 83 LEU A N 1
ATOM 616 C CA . LEU A 1 83 ? 8.130 5.459 -8.937 1.00 96.12 83 LEU A CA 1
ATOM 617 C C . LEU A 1 83 ? 7.023 6.379 -8.429 1.00 96.12 83 LEU A C 1
ATOM 619 O O . LEU A 1 83 ? 6.986 6.670 -7.234 1.00 96.12 83 LEU A O 1
ATOM 623 N N . VAL A 1 84 ? 6.090 6.792 -9.290 1.00 97.38 84 VAL A N 1
ATOM 624 C CA . VAL A 1 84 ? 4.914 7.557 -8.855 1.00 97.38 84 VAL A CA 1
ATOM 625 C C . VAL A 1 84 ? 4.095 6.750 -7.852 1.00 97.38 84 VAL A C 1
ATOM 627 O O . VAL A 1 84 ? 3.728 7.298 -6.814 1.00 97.38 84 VAL A O 1
ATOM 630 N N . VAL A 1 85 ? 3.856 5.456 -8.090 1.00 97.38 85 VAL A N 1
ATOM 631 C CA . VAL A 1 85 ? 3.146 4.586 -7.135 1.00 97.38 85 VAL A CA 1
ATOM 632 C C . VAL A 1 85 ? 3.889 4.507 -5.801 1.00 97.38 85 VAL A C 1
ATOM 634 O O . VAL A 1 85 ? 3.301 4.797 -4.756 1.00 97.38 85 VAL A O 1
ATOM 637 N N . ALA A 1 86 ? 5.179 4.169 -5.821 1.00 95.88 86 ALA A N 1
ATOM 638 C CA . ALA A 1 86 ? 5.978 3.992 -4.611 1.00 95.88 86 ALA A CA 1
ATOM 639 C C . ALA A 1 86 ? 6.096 5.290 -3.789 1.00 95.88 86 ALA A C 1
ATOM 641 O O . ALA A 1 86 ? 5.931 5.285 -2.566 1.00 95.88 86 ALA A O 1
ATOM 642 N N . ARG A 1 87 ? 6.302 6.434 -4.450 1.00 96.12 87 ARG A N 1
ATOM 643 C CA . ARG A 1 87 ? 6.403 7.745 -3.790 1.00 96.12 87 ARG A CA 1
ATOM 644 C C . ARG A 1 87 ? 5.054 8.260 -3.307 1.00 96.12 87 ARG A C 1
ATOM 646 O O . ARG A 1 87 ? 4.979 8.846 -2.228 1.00 96.12 87 ARG A O 1
ATOM 653 N N . THR A 1 88 ? 3.977 7.985 -4.043 1.00 97.56 88 THR A N 1
ATOM 654 C CA . THR A 1 88 ? 2.613 8.254 -3.565 1.00 97.56 88 THR A CA 1
ATOM 655 C C . THR A 1 88 ? 2.344 7.459 -2.298 1.00 97.56 88 THR A C 1
ATOM 657 O O . THR A 1 88 ? 1.845 8.016 -1.325 1.00 97.56 88 THR A O 1
ATOM 660 N N . ALA A 1 89 ? 2.713 6.177 -2.274 1.00 96.94 89 ALA A N 1
ATOM 661 C CA . ALA A 1 89 ? 2.574 5.336 -1.097 1.00 96.94 89 ALA A CA 1
ATOM 662 C C . ALA A 1 89 ? 3.382 5.858 0.100 1.00 96.94 89 ALA A C 1
ATOM 664 O O . ALA A 1 89 ? 2.835 5.934 1.197 1.00 96.94 89 ALA A O 1
ATOM 665 N N . TRP A 1 90 ? 4.628 6.298 -0.108 1.00 95.00 90 TRP A N 1
ATOM 666 C CA . TRP A 1 90 ? 5.437 6.934 0.941 1.00 95.00 90 TRP A CA 1
ATOM 667 C C . TRP A 1 90 ? 4.731 8.144 1.559 1.00 95.00 90 TRP A C 1
ATOM 669 O O . TRP A 1 90 ? 4.528 8.209 2.771 1.00 95.00 90 TRP A O 1
ATOM 679 N N . LEU A 1 91 ? 4.278 9.083 0.728 1.00 95.94 91 LEU A N 1
ATOM 680 C CA . LEU A 1 91 ? 3.576 10.281 1.195 1.00 95.94 91 LEU A CA 1
ATOM 681 C C . LEU A 1 91 ? 2.237 9.934 1.868 1.00 95.94 91 LEU A C 1
ATOM 683 O O . LEU A 1 91 ? 1.883 10.502 2.903 1.00 95.94 91 LEU A O 1
ATOM 687 N N . MET A 1 92 ? 1.515 8.949 1.333 1.00 97.38 92 MET A N 1
ATOM 688 C CA . MET A 1 92 ? 0.274 8.458 1.925 1.00 97.38 92 MET A CA 1
ATOM 689 C C . MET A 1 92 ? 0.499 7.777 3.275 1.00 97.38 92 MET A C 1
ATOM 691 O O . MET A 1 92 ? -0.355 7.917 4.149 1.00 97.38 92 MET A O 1
ATOM 695 N N . ALA A 1 93 ? 1.627 7.094 3.490 1.00 96.06 93 ALA A N 1
ATOM 696 C CA . ALA A 1 93 ? 1.982 6.533 4.790 1.00 96.06 93 ALA A CA 1
ATOM 697 C C . ALA A 1 93 ? 2.111 7.633 5.856 1.00 96.06 93 ALA A C 1
ATOM 699 O O . ALA A 1 93 ? 1.573 7.473 6.952 1.00 96.06 93 ALA A O 1
ATOM 700 N N . LEU A 1 94 ? 2.706 8.785 5.518 1.00 95.75 94 LEU A N 1
ATOM 701 C CA . LEU A 1 94 ? 2.779 9.947 6.417 1.00 95.75 94 LEU A CA 1
ATOM 702 C C . LEU A 1 94 ? 1.383 10.487 6.756 1.00 95.75 94 LEU A C 1
ATOM 704 O O . LEU A 1 94 ? 1.043 10.682 7.925 1.00 95.75 94 LEU A O 1
ATOM 708 N N . VAL A 1 95 ? 0.541 10.691 5.736 1.00 96.44 95 VAL A N 1
ATOM 709 C CA . VAL A 1 95 ? -0.818 11.230 5.917 1.00 96.44 95 VAL A CA 1
ATOM 710 C C . VAL A 1 95 ? -1.702 10.272 6.718 1.00 96.44 95 VAL A C 1
ATOM 712 O O . VAL A 1 95 ? -2.452 10.696 7.601 1.00 96.44 95 VAL A O 1
ATOM 715 N N . LEU A 1 96 ? -1.649 8.977 6.417 1.00 96.44 96 LEU A N 1
ATOM 716 C CA . LEU A 1 96 ? -2.456 7.968 7.096 1.00 96.44 96 LEU A CA 1
ATOM 717 C C . LEU A 1 96 ? -1.942 7.701 8.513 1.00 96.44 96 LEU A C 1
ATOM 719 O O . LEU A 1 96 ? -2.764 7.607 9.423 1.00 96.44 96 LEU A O 1
ATOM 723 N N . GLY A 1 97 ? -0.624 7.687 8.729 1.00 95.94 97 GLY A N 1
ATOM 724 C CA . GLY A 1 97 ? -0.014 7.625 10.058 1.00 95.94 97 GLY A CA 1
ATOM 725 C C . GLY A 1 97 ? -0.464 8.791 10.940 1.00 95.94 97 GLY A C 1
ATOM 726 O O . GLY A 1 97 ? -0.966 8.572 12.046 1.00 95.94 97 GLY A O 1
ATOM 727 N N . PHE A 1 98 ? -0.428 10.020 10.405 1.00 95.19 98 PHE A N 1
ATOM 728 C CA . PHE A 1 98 ? -0.962 11.210 11.076 1.00 95.19 98 PHE A CA 1
ATOM 729 C C . PHE A 1 98 ? -2.433 11.029 11.476 1.00 95.19 98 PHE A C 1
ATOM 731 O O . PHE A 1 98 ? -2.830 11.296 12.614 1.00 95.19 98 PHE A O 1
ATOM 738 N N . ARG A 1 99 ? -3.269 10.570 10.536 1.00 93.31 99 ARG A N 1
ATOM 739 C CA . ARG A 1 99 ? -4.711 10.398 10.759 1.00 93.31 99 ARG A CA 1
ATOM 740 C C . ARG A 1 99 ? -5.005 9.339 11.811 1.00 93.31 99 ARG A C 1
ATOM 742 O O . ARG A 1 99 ? -5.826 9.594 12.691 1.00 93.31 99 ARG A O 1
ATOM 749 N N . VAL A 1 100 ? -4.349 8.183 11.729 1.00 94.38 100 VAL A N 1
ATOM 750 C CA . VAL A 1 100 ? -4.549 7.062 12.652 1.00 94.38 100 VAL A CA 1
ATOM 751 C C . VAL A 1 100 ? -4.122 7.467 14.057 1.00 94.38 100 VAL A C 1
ATOM 753 O O . VAL A 1 100 ? -4.972 7.491 14.949 1.00 94.38 100 VAL A O 1
ATOM 756 N N . ALA A 1 101 ? -2.866 7.879 14.249 1.00 93.88 101 ALA A N 1
ATOM 757 C CA . ALA A 1 101 ? -2.345 8.250 15.564 1.00 93.88 101 ALA A CA 1
ATOM 758 C C . ALA A 1 101 ? -3.116 9.427 16.173 1.00 93.88 101 ALA A C 1
ATOM 760 O O . ALA A 1 101 ? -3.557 9.369 17.324 1.00 93.88 101 ALA A O 1
ATOM 761 N N . GLY A 1 102 ? -3.384 10.461 15.372 1.00 91.56 102 GLY A N 1
ATOM 762 C CA . GLY A 1 102 ? -4.179 11.596 15.814 1.00 91.56 102 GLY A CA 1
ATOM 763 C C . GLY A 1 102 ? -5.611 11.206 16.184 1.00 91.56 102 GLY A C 1
ATOM 764 O O . GLY A 1 102 ? -6.167 11.738 17.144 1.00 91.56 102 GLY A O 1
ATOM 765 N N . SER A 1 103 ? -6.236 10.270 15.466 1.00 88.81 103 SER A N 1
ATOM 766 C CA . SER A 1 103 ? -7.585 9.806 15.807 1.00 88.81 103 SER A CA 1
ATOM 767 C C . SER A 1 103 ? -7.623 9.025 17.121 1.00 88.81 103 SER A C 1
ATOM 769 O O . SER A 1 103 ? -8.569 9.201 17.888 1.00 88.81 103 SER A O 1
ATOM 771 N N . LEU A 1 104 ? -6.601 8.213 17.404 1.00 89.94 104 LEU A N 1
ATOM 772 C CA . LEU A 1 104 ? -6.489 7.449 18.646 1.00 89.94 104 LEU A CA 1
ATOM 773 C C . LEU A 1 104 ? -6.270 8.387 19.836 1.00 89.94 104 LEU A C 1
ATOM 775 O O . LEU A 1 104 ? -7.056 8.377 20.782 1.00 89.94 104 LEU A O 1
ATOM 779 N N . LEU A 1 105 ? -5.274 9.273 19.746 1.00 88.81 105 LEU A N 1
ATOM 780 C CA . LEU A 1 105 ? -4.945 10.191 20.836 1.00 88.81 105 LEU A CA 1
ATOM 781 C C . LEU A 1 105 ? -6.018 11.276 21.023 1.00 88.81 105 LEU A C 1
ATOM 783 O O . LEU A 1 105 ? -6.358 11.655 22.143 1.00 88.81 105 LEU A O 1
ATOM 787 N N . GLY A 1 106 ? -6.629 11.722 19.925 1.00 86.62 106 GLY A N 1
ATOM 788 C CA . GLY A 1 106 ? -7.734 12.675 19.940 1.00 86.62 106 GLY A CA 1
ATOM 789 C C . GLY A 1 106 ? -9.001 12.152 20.609 1.00 86.62 106 GLY A C 1
ATOM 790 O O . GLY A 1 106 ? -9.723 12.937 21.220 1.00 86.62 106 GLY A O 1
ATOM 791 N N . ARG A 1 107 ? -9.273 10.844 20.505 1.00 84.56 107 ARG A N 1
ATOM 792 C CA . ARG A 1 107 ? -10.381 10.184 21.215 1.00 84.56 107 ARG A CA 1
ATOM 793 C C . ARG A 1 107 ? -10.105 10.056 22.712 1.00 84.56 107 ARG A C 1
ATOM 795 O O . ARG A 1 107 ? -11.049 10.139 23.486 1.00 84.56 107 ARG A O 1
ATOM 802 N N . ALA A 1 108 ? -8.846 9.853 23.096 1.00 86.56 108 ALA A N 1
ATOM 803 C CA . ALA A 1 108 ? -8.455 9.644 24.486 1.00 86.56 108 ALA A CA 1
ATOM 804 C C . ALA A 1 108 ? -8.327 10.951 25.287 1.00 86.56 108 ALA A C 1
ATOM 806 O O . ALA A 1 108 ? -8.760 11.005 26.431 1.00 86.56 108 ALA A O 1
ATOM 807 N N . VAL A 1 109 ? -7.736 11.997 24.695 1.00 89.12 109 VAL A N 1
ATOM 808 C CA . VAL A 1 109 ? -7.306 13.204 25.435 1.00 89.12 109 VAL A CA 1
ATOM 809 C C . VAL A 1 109 ? -7.974 14.487 24.927 1.00 89.12 109 VAL A C 1
ATOM 811 O O . VAL A 1 109 ? -8.204 15.416 25.695 1.00 89.12 109 VAL A O 1
ATOM 814 N N . GLY A 1 110 ? -8.313 14.560 23.637 1.00 86.62 110 GLY A N 1
ATOM 815 C CA . GLY A 1 110 ? -8.994 15.710 23.034 1.00 86.62 110 GLY A CA 1
ATOM 816 C C . GLY A 1 110 ? -8.274 16.318 21.826 1.00 86.62 110 GLY A C 1
ATOM 817 O O . GLY A 1 110 ? -7.269 15.813 21.324 1.00 86.62 110 GLY A O 1
ATOM 818 N N . ARG A 1 111 ? -8.814 17.433 21.318 1.00 83.75 111 ARG A N 1
ATOM 819 C CA . ARG A 1 111 ? -8.390 18.066 20.051 1.00 83.75 111 ARG A CA 1
ATOM 820 C C . ARG A 1 111 ? -6.903 18.449 19.943 1.00 83.75 111 ARG A C 1
ATOM 822 O O . ARG A 1 111 ? -6.338 18.145 18.896 1.00 83.75 111 ARG A O 1
ATOM 829 N N . PRO A 1 112 ? -6.249 19.087 20.930 1.00 85.12 112 PRO A N 1
ATOM 830 C CA . PRO A 1 112 ? -4.831 19.437 20.789 1.00 85.12 112 PRO A CA 1
ATOM 831 C C . PRO A 1 112 ? -3.938 18.190 20.722 1.00 85.12 112 PRO A C 1
ATOM 833 O O . PRO A 1 112 ? -3.032 18.111 19.893 1.00 85.12 112 PRO A O 1
ATOM 836 N N . ALA A 1 113 ? -4.267 17.159 21.505 1.00 89.12 113 ALA A N 1
ATOM 837 C CA . ALA A 1 113 ? -3.536 15.898 21.512 1.00 89.12 113 ALA A CA 1
ATOM 838 C C . ALA A 1 113 ? -3.648 15.151 20.172 1.00 89.12 113 ALA A C 1
ATOM 840 O O . ALA A 1 113 ? -2.704 14.491 19.754 1.00 89.12 113 ALA A O 1
ATOM 841 N N . ARG A 1 114 ? -4.753 15.311 19.431 1.00 88.25 114 ARG A N 1
ATOM 842 C CA . ARG A 1 114 ? -4.882 14.771 18.068 1.00 88.25 114 ARG A CA 1
ATOM 843 C C . ARG A 1 114 ? -3.797 15.276 17.125 1.00 88.25 114 ARG A C 1
ATOM 845 O O . ARG A 1 114 ? -3.229 14.482 16.383 1.00 88.25 114 ARG A O 1
ATOM 852 N N . VAL A 1 115 ? -3.568 16.589 17.105 1.00 90.25 115 VAL A N 1
ATOM 853 C CA . VAL A 1 115 ? -2.582 17.185 16.195 1.00 90.25 115 VAL A CA 1
ATOM 854 C C . VAL A 1 115 ? -1.192 16.719 16.593 1.00 90.25 115 VAL A C 1
ATOM 856 O O . VAL A 1 115 ? -0.455 16.238 15.743 1.00 90.25 115 VAL A O 1
ATOM 859 N N . MET A 1 116 ? -0.878 16.761 17.888 1.00 91.62 116 MET A N 1
ATOM 860 C CA . MET A 1 116 ? 0.419 16.324 18.396 1.00 91.62 116 MET A CA 1
ATOM 861 C C . MET A 1 116 ? 0.690 14.844 18.107 1.00 91.62 116 MET A C 1
ATOM 863 O O . MET A 1 116 ? 1.731 14.521 17.549 1.00 91.62 116 MET A O 1
ATOM 867 N N . GLY A 1 117 ? -0.259 13.950 18.399 1.00 91.19 117 GLY A N 1
ATOM 868 C CA . GLY A 1 117 ? -0.108 12.519 18.117 1.00 91.19 117 GLY A CA 1
ATOM 869 C C . GLY A 1 117 ? 0.052 12.228 16.627 1.00 91.19 117 GLY A C 1
ATOM 870 O O . GLY A 1 117 ? 0.861 11.388 16.246 1.00 91.19 117 GLY A O 1
ATOM 871 N N . GLY A 1 118 ? -0.676 12.959 15.778 1.00 92.94 118 GLY A N 1
ATOM 872 C CA . GLY A 1 118 ? -0.514 12.856 14.334 1.00 92.94 118 GLY A CA 1
ATOM 873 C C . GLY A 1 118 ? 0.856 13.344 13.856 1.00 92.94 118 GLY A C 1
ATOM 874 O O . GLY A 1 118 ? 1.499 12.657 13.065 1.00 92.94 118 GLY A O 1
ATOM 875 N N . LEU A 1 119 ? 1.311 14.509 14.332 1.00 94.44 119 LEU A N 1
ATOM 876 C CA . LEU A 1 119 ? 2.612 15.078 13.968 1.00 94.44 119 LEU A CA 1
ATOM 877 C C . LEU A 1 119 ? 3.757 14.177 14.416 1.00 94.44 119 LEU A C 1
ATOM 879 O O . LEU A 1 119 ? 4.636 13.896 13.612 1.00 94.44 119 LEU A O 1
ATOM 883 N N . VAL A 1 120 ? 3.716 13.686 15.657 1.00 95.44 120 VAL A N 1
ATOM 884 C CA . VAL A 1 120 ? 4.714 12.745 16.174 1.00 95.44 120 VAL A CA 1
ATOM 885 C C . VAL A 1 120 ? 4.770 11.506 15.288 1.00 95.44 120 VAL A C 1
ATOM 887 O O . VAL A 1 120 ? 5.848 11.159 14.832 1.00 95.44 120 VAL A O 1
ATOM 890 N N . ALA A 1 121 ? 3.631 10.895 14.946 1.00 94.62 121 ALA A N 1
ATOM 891 C CA . ALA A 1 121 ? 3.620 9.720 14.075 1.00 94.62 121 ALA A CA 1
ATOM 892 C C . ALA A 1 121 ? 4.180 10.003 12.671 1.00 94.62 121 ALA A C 1
ATOM 894 O O . ALA A 1 121 ? 4.992 9.230 12.170 1.00 94.62 121 ALA A O 1
ATOM 895 N N . ALA A 1 122 ? 3.778 11.108 12.036 1.00 93.94 122 ALA A N 1
ATOM 896 C CA . ALA A 1 122 ? 4.280 11.471 10.712 1.00 93.94 122 ALA A CA 1
ATOM 897 C C . ALA A 1 122 ? 5.785 11.772 10.729 1.00 93.94 122 ALA A C 1
ATOM 899 O O . ALA A 1 122 ? 6.506 11.313 9.847 1.00 93.94 122 ALA A O 1
ATOM 900 N N . LEU A 1 123 ? 6.267 12.496 11.745 1.00 93.19 123 LEU A N 1
ATOM 901 C CA . LEU A 1 123 ? 7.688 12.783 11.921 1.00 93.19 123 LEU A CA 1
ATOM 902 C C . LEU A 1 123 ? 8.481 11.513 12.216 1.00 93.19 123 LEU A C 1
ATOM 904 O O . LEU A 1 123 ? 9.536 11.333 11.629 1.00 93.19 123 LEU A O 1
ATOM 908 N N . SER A 1 124 ? 7.968 10.606 13.049 1.00 91.31 124 SER A N 1
ATOM 909 C CA . SER A 1 124 ? 8.622 9.321 13.309 1.00 91.31 124 SER A CA 1
ATOM 910 C C . SER A 1 124 ? 8.784 8.484 12.044 1.00 91.31 124 SER A C 1
ATOM 912 O O . SER A 1 124 ? 9.808 7.838 11.902 1.00 91.31 124 SER A O 1
ATOM 914 N N . ILE A 1 125 ? 7.817 8.505 11.120 1.00 90.25 125 ILE A N 1
ATOM 915 C CA . ILE A 1 125 ? 7.943 7.807 9.830 1.00 90.25 125 ILE A CA 1
ATOM 916 C C . ILE A 1 125 ? 8.925 8.544 8.907 1.00 90.25 125 ILE A C 1
ATOM 918 O O . ILE A 1 125 ? 9.758 7.911 8.271 1.00 90.25 125 ILE A O 1
ATOM 922 N N . ALA A 1 126 ? 8.837 9.875 8.824 1.00 88.88 126 ALA A N 1
ATOM 923 C CA . ALA A 1 126 ? 9.679 10.678 7.933 1.00 88.88 126 ALA A CA 1
ATOM 924 C C . ALA A 1 126 ? 11.156 10.713 8.357 1.00 88.88 126 ALA A C 1
ATOM 926 O O . ALA A 1 126 ? 12.033 10.826 7.507 1.00 88.88 126 ALA A O 1
ATOM 927 N N . LEU A 1 127 ? 11.411 10.641 9.663 1.00 87.19 127 LEU A N 1
ATOM 928 C CA . LEU A 1 127 ? 12.738 10.648 10.276 1.00 87.19 127 LEU A CA 1
ATOM 929 C C . LEU A 1 127 ? 13.213 9.240 10.641 1.00 87.19 127 LEU A C 1
ATOM 931 O O . LEU A 1 127 ? 14.227 9.111 11.323 1.00 87.19 127 LEU A O 1
ATOM 935 N N . LEU A 1 128 ? 12.473 8.199 10.240 1.00 84.31 128 LEU A N 1
ATOM 936 C CA . LEU A 1 128 ? 12.928 6.832 10.423 1.00 84.31 128 LEU A CA 1
ATOM 937 C C . LEU A 1 128 ? 14.172 6.641 9.558 1.00 84.31 128 LEU A C 1
ATOM 939 O O . LEU A 1 128 ? 14.088 6.605 8.329 1.00 84.31 128 LEU A O 1
ATOM 943 N N . ASP A 1 129 ? 15.315 6.568 10.224 1.00 78.50 129 ASP A N 1
ATOM 944 C CA . ASP A 1 129 ? 16.598 6.323 9.593 1.00 78.50 129 ASP A CA 1
ATOM 945 C C . ASP A 1 129 ? 17.023 4.894 9.911 1.00 78.50 129 ASP A C 1
ATOM 947 O O . ASP A 1 129 ? 17.153 4.509 11.075 1.00 78.50 129 ASP A O 1
ATOM 951 N N . ASP A 1 130 ? 17.170 4.101 8.859 1.00 80.00 130 ASP A N 1
ATOM 952 C CA . ASP A 1 130 ? 17.738 2.764 8.912 1.00 80.00 130 ASP A CA 1
ATOM 953 C C . ASP A 1 130 ? 19.064 2.805 8.141 1.00 80.00 130 ASP A C 1
ATOM 955 O O . ASP A 1 130 ? 19.046 3.156 6.956 1.00 80.00 130 ASP A O 1
ATOM 959 N N . PRO A 1 131 ? 20.204 2.464 8.774 1.00 75.50 131 PRO A N 1
ATOM 960 C CA . PRO A 1 131 ? 21.509 2.466 8.117 1.00 75.50 131 PRO A CA 1
ATOM 961 C C . PRO A 1 131 ? 21.554 1.651 6.817 1.00 75.50 131 PRO A C 1
ATOM 963 O O . PRO A 1 131 ? 22.278 2.016 5.892 1.00 75.50 131 PRO A O 1
ATOM 966 N N . GLU A 1 132 ? 20.770 0.573 6.728 1.00 75.00 132 GLU A N 1
ATOM 967 C CA . GLU A 1 132 ? 20.722 -0.307 5.556 1.00 75.00 132 GLU A CA 1
ATOM 968 C C . GLU A 1 132 ? 19.746 0.211 4.488 1.00 75.00 132 GLU A C 1
ATOM 970 O O . GLU A 1 132 ? 20.021 0.178 3.279 1.00 75.00 132 GLU A O 1
ATOM 975 N N . THR A 1 133 ? 18.585 0.713 4.915 1.00 73.56 133 THR A N 1
ATOM 976 C CA . THR A 1 133 ? 17.528 1.207 4.026 1.00 73.56 133 THR A CA 1
ATOM 977 C C . THR A 1 133 ? 17.027 2.602 4.414 1.00 73.56 133 THR A C 1
ATOM 979 O O . THR A 1 133 ? 15.887 2.768 4.846 1.00 73.56 133 THR A O 1
ATOM 982 N N . PRO A 1 134 ? 17.834 3.662 4.197 1.00 82.00 134 PRO A N 1
ATOM 983 C CA . PRO A 1 134 ? 17.421 5.018 4.543 1.00 82.00 134 PRO A CA 1
ATOM 984 C C . PRO A 1 134 ? 16.172 5.425 3.755 1.00 82.00 134 PRO A C 1
ATOM 986 O O . PRO A 1 134 ? 15.909 4.920 2.659 1.00 82.00 134 PRO A O 1
ATOM 989 N N . TRP A 1 135 ? 15.409 6.397 4.255 1.00 79.00 135 TRP A N 1
ATOM 990 C CA . TRP A 1 135 ? 14.171 6.836 3.598 1.00 79.00 135 TRP A CA 1
ATOM 991 C C . TRP A 1 135 ? 14.384 7.283 2.140 1.00 79.00 135 TRP A C 1
ATOM 993 O O . TRP A 1 135 ? 13.528 7.035 1.286 1.00 79.00 135 TRP A O 1
ATOM 1003 N N . LEU A 1 136 ? 15.546 7.874 1.815 1.00 80.62 136 LEU A N 1
ATOM 1004 C CA . LEU A 1 136 ? 15.920 8.208 0.434 1.00 80.62 136 LEU A CA 1
ATOM 1005 C C . LEU A 1 136 ? 16.004 6.963 -0.448 1.00 80.62 136 LEU A C 1
ATOM 1007 O O . LEU A 1 136 ? 15.705 7.037 -1.638 1.00 80.62 136 LEU A O 1
ATOM 1011 N N . ARG A 1 137 ? 16.389 5.811 0.108 1.00 80.62 137 ARG A N 1
ATOM 1012 C CA . ARG A 1 137 ? 16.396 4.542 -0.614 1.00 80.62 137 ARG A CA 1
ATOM 1013 C C . ARG A 1 137 ? 14.969 4.116 -0.941 1.00 80.62 137 ARG A C 1
ATOM 1015 O O . ARG A 1 137 ? 14.675 3.879 -2.107 1.00 80.62 137 ARG A O 1
ATOM 1022 N N . HIS A 1 138 ? 14.060 4.131 0.032 1.00 79.31 138 HIS A N 1
ATOM 1023 C CA . HIS A 1 138 ? 12.649 3.810 -0.205 1.00 79.31 138 HIS A CA 1
ATOM 1024 C C . HIS A 1 138 ? 11.980 4.750 -1.217 1.00 79.31 138 HIS A C 1
ATOM 1026 O O . HIS A 1 138 ? 11.317 4.289 -2.147 1.00 79.31 138 HIS A O 1
ATOM 1032 N N . PHE A 1 139 ? 12.188 6.059 -1.065 1.00 83.50 139 PHE A N 1
ATOM 1033 C CA . PHE A 1 139 ? 11.583 7.085 -1.912 1.00 83.50 139 PHE A CA 1
ATOM 1034 C C . PHE A 1 139 ? 12.229 7.164 -3.303 1.00 83.50 139 PHE A C 1
ATOM 1036 O O . PHE A 1 139 ? 11.546 7.239 -4.326 1.00 83.50 139 PHE A O 1
ATOM 1043 N N . GLY A 1 140 ? 13.559 7.155 -3.355 1.00 83.75 140 GLY A N 1
ATOM 1044 C CA . GLY A 1 140 ? 14.350 7.305 -4.574 1.00 83.75 140 GLY A CA 1
ATOM 1045 C C . GLY A 1 140 ? 14.371 6.054 -5.446 1.00 83.75 140 GLY A C 1
ATOM 1046 O O . GLY A 1 140 ? 14.355 6.189 -6.668 1.00 83.75 140 GLY A O 1
ATOM 1047 N N . HIS A 1 141 ? 14.344 4.865 -4.830 1.00 88.62 141 HIS A N 1
ATOM 1048 C CA . HIS A 1 141 ? 14.508 3.587 -5.527 1.00 88.62 141 HIS A CA 1
ATOM 1049 C C . HIS A 1 141 ? 13.219 2.771 -5.692 1.00 88.62 141 HIS A C 1
ATOM 1051 O O . HIS A 1 141 ? 13.243 1.666 -6.242 1.00 88.62 141 HIS A O 1
ATOM 1057 N N . GLY A 1 142 ? 12.079 3.311 -5.259 1.00 89.69 142 GLY A N 1
ATOM 1058 C CA . GLY A 1 142 ? 10.764 2.740 -5.547 1.00 89.69 142 GLY A CA 1
ATOM 1059 C C . GLY A 1 142 ? 10.478 1.423 -4.830 1.00 89.69 142 GLY A C 1
ATOM 1060 O O . GLY A 1 142 ? 9.846 0.545 -5.407 1.00 89.69 142 GLY A O 1
ATOM 1061 N N . LEU A 1 143 ? 10.959 1.262 -3.599 1.00 92.12 143 LEU A N 1
ATOM 1062 C CA . LEU A 1 143 ? 10.709 0.053 -2.815 1.00 92.12 143 LEU A CA 1
ATOM 1063 C C . LEU A 1 143 ? 9.210 -0.100 -2.473 1.00 92.12 143 LEU A C 1
ATOM 1065 O O . LEU A 1 143 ? 8.455 0.871 -2.475 1.00 92.12 143 LEU A O 1
ATOM 1069 N N . SER A 1 144 ? 8.770 -1.327 -2.175 1.00 93.38 144 SER A N 1
ATOM 1070 C CA . SER A 1 144 ? 7.352 -1.675 -1.934 1.00 93.38 144 SER A CA 1
ATOM 1071 C C . SER A 1 144 ? 6.890 -1.506 -0.479 1.00 93.38 144 SER A C 1
ATOM 1073 O O . SER A 1 144 ? 5.700 -1.429 -0.191 1.00 93.38 144 SER A O 1
ATOM 1075 N N . GLU A 1 145 ? 7.826 -1.444 0.461 1.00 92.62 145 GLU A N 1
ATOM 1076 C CA . GLU A 1 145 ? 7.609 -1.280 1.901 1.00 92.62 145 GLU A CA 1
ATOM 1077 C C . GLU A 1 145 ? 6.729 -0.061 2.240 1.00 92.62 145 GLU A C 1
ATOM 1079 O O . GLU A 1 145 ? 5.829 -0.186 3.073 1.00 92.62 145 GLU A O 1
ATOM 1084 N N . PRO A 1 146 ? 6.867 1.095 1.568 1.00 93.56 146 PRO A N 1
ATOM 1085 C CA . PRO A 1 146 ? 5.991 2.240 1.804 1.00 93.56 146 PRO A CA 1
ATOM 1086 C C . PRO A 1 146 ? 4.537 1.955 1.419 1.00 93.56 146 PRO A C 1
ATOM 1088 O O . PRO A 1 146 ? 3.615 2.424 2.087 1.00 93.56 146 PRO A O 1
ATOM 1091 N N . LEU A 1 147 ? 4.320 1.151 0.369 1.00 96.25 147 LEU A N 1
ATOM 1092 C CA . LEU A 1 147 ? 2.994 0.685 -0.044 1.00 96.25 147 LEU A CA 1
ATOM 1093 C C . LEU A 1 147 ? 2.381 -0.224 1.018 1.00 96.25 147 LEU A C 1
ATOM 1095 O O . LEU A 1 147 ? 1.219 -0.027 1.372 1.00 96.25 147 LEU A O 1
ATOM 1099 N N . LEU A 1 148 ? 3.162 -1.141 1.592 1.00 96.56 148 LEU A N 1
ATOM 1100 C CA . LEU A 1 148 ? 2.728 -1.952 2.731 1.00 96.56 148 LEU A CA 1
ATOM 1101 C C . LEU A 1 148 ? 2.296 -1.074 3.915 1.00 96.56 148 LEU A C 1
ATOM 1103 O O . LEU A 1 148 ? 1.181 -1.224 4.413 1.00 96.56 148 LEU A O 1
ATOM 1107 N N . VAL A 1 149 ? 3.150 -0.142 4.348 1.00 95.69 149 VAL A N 1
ATOM 1108 C CA . VAL A 1 149 ? 2.871 0.735 5.498 1.00 95.69 149 VAL A CA 1
ATOM 1109 C C . VAL A 1 149 ? 1.623 1.588 5.248 1.00 95.69 149 VAL A C 1
ATOM 1111 O O . VAL A 1 149 ? 0.747 1.679 6.113 1.00 95.69 149 VAL A O 1
ATOM 1114 N N . ALA A 1 150 ? 1.487 2.165 4.050 1.00 97.56 150 ALA A N 1
ATOM 1115 C CA . ALA A 1 150 ? 0.303 2.926 3.668 1.00 97.56 150 ALA A CA 1
ATOM 1116 C C . ALA A 1 150 ? -0.968 2.065 3.693 1.00 97.56 150 ALA A C 1
ATOM 1118 O O . ALA A 1 150 ? -1.984 2.508 4.227 1.00 97.56 150 ALA A O 1
ATOM 1119 N N . LEU A 1 151 ? -0.929 0.832 3.175 1.00 98.19 151 LEU A N 1
ATOM 1120 C CA . LEU A 1 151 ? -2.065 -0.097 3.193 1.00 98.19 151 LEU A CA 1
ATOM 1121 C C . LEU A 1 151 ? -2.443 -0.527 4.618 1.00 98.19 151 LEU A C 1
ATOM 1123 O O . LEU A 1 151 ? -3.630 -0.588 4.945 1.00 98.19 151 LEU A O 1
ATOM 1127 N N . LEU A 1 152 ? -1.465 -0.757 5.495 1.00 97.81 152 LEU A N 1
ATOM 1128 C CA . LEU A 1 152 ? -1.713 -1.079 6.901 1.00 97.81 152 LEU A CA 1
ATOM 1129 C C . LEU A 1 152 ? -2.377 0.087 7.641 1.00 97.81 152 LEU A C 1
ATOM 1131 O O . LEU A 1 152 ? -3.411 -0.100 8.289 1.00 97.81 152 LEU A O 1
ATOM 1135 N N . PHE A 1 153 ? -1.864 1.314 7.499 1.00 97.62 153 PHE A N 1
ATOM 1136 C CA . PHE A 1 153 ? -2.532 2.476 8.088 1.00 97.62 153 PHE A CA 1
ATOM 1137 C C . PHE A 1 153 ? -3.899 2.734 7.456 1.00 97.62 153 PHE A C 1
ATOM 1139 O O . PHE A 1 153 ? -4.838 3.092 8.167 1.00 97.62 153 PHE A O 1
ATOM 1146 N N . LEU A 1 154 ? -4.049 2.508 6.148 1.00 97.62 154 LEU A N 1
ATOM 1147 C CA . LEU A 1 154 ? -5.331 2.592 5.459 1.00 97.62 154 LEU A CA 1
ATOM 1148 C C . LEU A 1 154 ? -6.341 1.617 6.067 1.00 97.62 154 LEU A C 1
ATOM 1150 O O . LEU A 1 154 ? -7.485 2.005 6.305 1.00 97.62 154 LEU A O 1
ATOM 1154 N N . ALA A 1 155 ? -5.929 0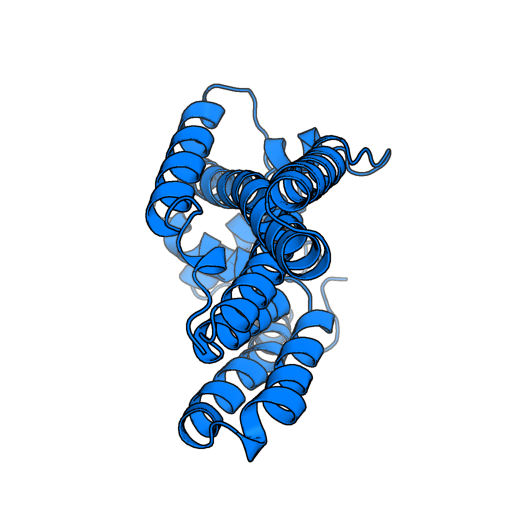.383 6.358 1.00 97.25 155 ALA A N 1
ATOM 1155 C CA . ALA A 1 155 ? -6.780 -0.615 6.986 1.00 97.25 155 ALA A CA 1
ATOM 1156 C C . ALA A 1 155 ? -7.279 -0.160 8.361 1.00 97.25 155 ALA A C 1
ATOM 1158 O O . ALA A 1 155 ? -8.486 -0.189 8.624 1.00 97.25 155 ALA A O 1
ATOM 1159 N N . VAL A 1 156 ? -6.371 0.327 9.212 1.00 96.38 156 VAL A N 1
ATOM 1160 C CA . 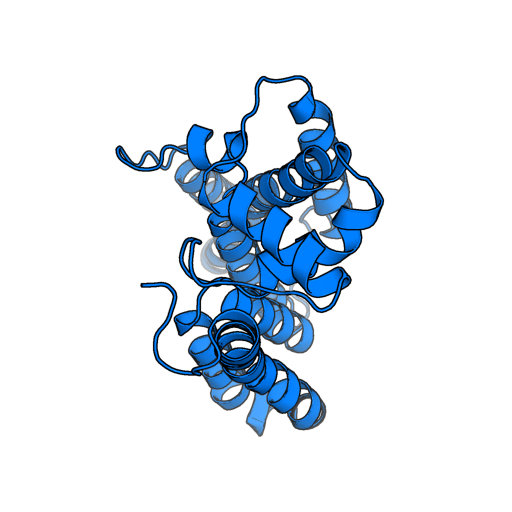VAL A 1 156 ? -6.717 0.847 10.544 1.00 96.38 156 VAL A CA 1
ATOM 1161 C C . VAL A 1 156 ? -7.653 2.046 10.420 1.00 96.38 156 VAL A C 1
ATOM 1163 O O . VAL A 1 156 ? -8.708 2.083 11.051 1.00 96.38 156 VAL A O 1
ATOM 1166 N N . ASP A 1 157 ? -7.315 3.001 9.557 1.00 95.00 157 ASP A N 1
ATOM 1167 C CA . ASP A 1 157 ? -8.103 4.204 9.315 1.00 95.00 157 ASP A CA 1
ATOM 1168 C C . ASP A 1 157 ? -9.526 3.823 8.856 1.00 95.00 157 ASP A C 1
ATOM 1170 O O . ASP A 1 157 ? -10.513 4.261 9.447 1.00 95.00 157 ASP A O 1
ATOM 1174 N N . ARG A 1 158 ? -9.669 2.909 7.888 1.00 94.75 158 ARG A N 1
ATOM 1175 C CA . ARG A 1 158 ? -10.976 2.406 7.430 1.00 94.75 158 ARG A CA 1
ATOM 1176 C C . ARG A 1 158 ? -11.754 1.646 8.495 1.00 94.75 158 ARG A C 1
ATOM 1178 O O . ARG A 1 158 ? -12.974 1.814 8.565 1.00 94.75 158 ARG A O 1
ATOM 1185 N N . HIS A 1 159 ? -11.089 0.860 9.337 1.00 94.12 159 HIS A N 1
ATOM 1186 C CA . HIS A 1 159 ? -11.742 0.191 10.457 1.00 94.12 159 HIS A CA 1
ATOM 1187 C C . HIS A 1 159 ? -12.291 1.215 11.462 1.00 94.12 159 HIS A C 1
ATOM 1189 O O . HIS A 1 159 ? -13.478 1.176 11.793 1.00 94.12 159 HIS A O 1
ATOM 1195 N N . LEU A 1 160 ? -11.476 2.199 11.862 1.00 91.62 160 LEU A N 1
ATOM 1196 C CA . LEU A 1 160 ? -11.879 3.282 12.768 1.00 91.62 160 LEU A CA 1
ATOM 1197 C C . LEU A 1 160 ? -12.988 4.168 12.182 1.00 91.62 160 LEU A C 1
ATOM 1199 O O . LEU A 1 160 ? -13.775 4.739 12.944 1.00 91.62 160 LEU A O 1
ATOM 1203 N N . GLY A 1 161 ? -13.050 4.270 10.852 1.00 90.12 161 GLY A N 1
ATOM 1204 C CA . GLY A 1 161 ? -14.093 4.943 10.079 1.00 90.12 161 GLY A CA 1
ATOM 1205 C C . GLY A 1 161 ? -15.334 4.089 9.786 1.00 90.12 161 GLY A C 1
ATOM 1206 O O . GLY A 1 161 ? -16.150 4.490 8.960 1.00 90.12 161 GLY A O 1
ATOM 1207 N N . SER A 1 162 ? -15.490 2.919 10.421 1.00 91.00 162 SER A N 1
ATOM 1208 C CA . SER A 1 162 ? -16.632 2.004 10.236 1.00 91.00 162 SER A CA 1
ATOM 1209 C C . SER A 1 162 ? -16.838 1.505 8.796 1.00 91.00 162 SER A C 1
ATOM 1211 O O . SER A 1 162 ? -17.956 1.162 8.403 1.00 91.00 162 SER A O 1
ATOM 1213 N N . ARG A 1 163 ? -15.756 1.399 8.012 1.00 92.56 163 ARG A N 1
ATOM 1214 C CA . ARG A 1 163 ? -15.735 0.848 6.643 1.00 92.56 163 ARG A CA 1
ATOM 1215 C C . ARG A 1 163 ? -14.950 -0.476 6.594 1.00 92.56 163 ARG A C 1
ATOM 1217 O O . ARG A 1 163 ? -13.905 -0.544 5.947 1.00 92.56 163 ARG A O 1
ATOM 1224 N N . PRO A 1 164 ? -15.434 -1.546 7.253 1.00 92.75 164 PRO A N 1
ATOM 1225 C CA . PRO A 1 164 ? -14.678 -2.787 7.429 1.00 92.75 164 PRO A CA 1
ATOM 1226 C C . PRO A 1 164 ? -14.339 -3.524 6.129 1.00 92.75 164 PRO A C 1
ATOM 1228 O O . PRO A 1 164 ? -13.302 -4.170 6.060 1.00 92.75 164 PRO A O 1
ATOM 1231 N N . GLY A 1 165 ? -15.178 -3.413 5.092 1.00 94.38 165 GLY A N 1
ATOM 1232 C CA . GLY A 1 165 ? -14.860 -3.983 3.779 1.00 94.38 165 GLY A CA 1
ATOM 1233 C C . GLY A 1 165 ? -13.603 -3.344 3.186 1.00 94.38 165 GLY A C 1
ATOM 1234 O O . GLY A 1 165 ? -12.673 -4.033 2.803 1.00 94.38 165 GLY A O 1
ATOM 1235 N N . GLN A 1 166 ? -13.499 -2.014 3.224 1.00 95.75 166 GLN A N 1
ATOM 1236 C CA . GLN A 1 166 ? -12.293 -1.322 2.754 1.00 95.75 166 GLN A CA 1
ATOM 1237 C C . GLN A 1 166 ? -11.069 -1.644 3.624 1.00 95.75 166 GLN A C 1
ATOM 1239 O O . GLN A 1 166 ? -9.962 -1.725 3.104 1.00 95.75 166 GLN A O 1
ATOM 1244 N N . ALA A 1 167 ? -11.265 -1.853 4.931 1.00 96.56 167 ALA A N 1
ATOM 1245 C CA . ALA A 1 167 ? -10.189 -2.266 5.826 1.00 96.56 167 ALA A CA 1
ATOM 1246 C C . ALA A 1 167 ? -9.646 -3.658 5.472 1.00 96.56 167 ALA A C 1
ATOM 1248 O O . ALA A 1 167 ? -8.438 -3.824 5.341 1.00 96.56 167 ALA A O 1
ATOM 1249 N N . LEU A 1 168 ? -10.534 -4.633 5.247 1.00 96.88 168 LEU A N 1
ATOM 1250 C CA . LEU A 1 168 ? -10.130 -5.971 4.820 1.00 96.88 168 LEU A CA 1
ATOM 1251 C C . LEU A 1 168 ? -9.459 -5.945 3.440 1.00 96.88 168 LEU A C 1
ATOM 1253 O O . LEU A 1 168 ? -8.486 -6.658 3.238 1.00 96.88 168 LEU A O 1
ATOM 1257 N N . ALA A 1 169 ? -9.921 -5.094 2.519 1.00 96.88 169 ALA A N 1
ATOM 1258 C CA . ALA A 1 169 ? -9.331 -4.974 1.187 1.00 96.88 169 ALA A CA 1
ATOM 1259 C C . ALA A 1 169 ? -7.890 -4.463 1.285 1.00 96.88 169 ALA A C 1
ATOM 1261 O O . ALA A 1 169 ? -6.990 -5.012 0.661 1.00 96.88 169 ALA A O 1
ATOM 1262 N N . ALA A 1 170 ? -7.665 -3.448 2.123 1.00 97.88 170 ALA A N 1
ATOM 1263 C CA . ALA A 1 170 ? -6.335 -2.918 2.378 1.00 97.88 170 ALA A CA 1
ATOM 1264 C C . ALA A 1 170 ? -5.412 -3.958 3.043 1.00 97.88 170 ALA A C 1
ATOM 126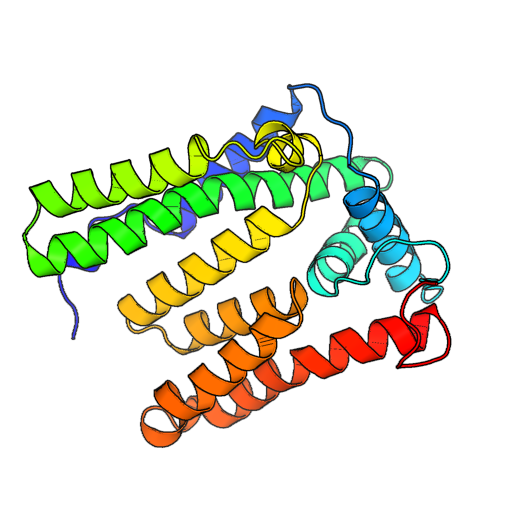6 O O . ALA A 1 170 ? -4.259 -4.068 2.641 1.00 97.88 170 ALA A O 1
ATOM 1267 N N . LEU A 1 171 ? -5.916 -4.767 3.988 1.00 97.69 171 LEU A N 1
ATOM 1268 C CA . LEU A 1 171 ? -5.150 -5.876 4.579 1.00 97.69 171 LEU A CA 1
ATOM 1269 C C . LEU A 1 171 ? -4.833 -6.983 3.567 1.00 97.69 171 LEU A C 1
ATOM 1271 O O . LEU A 1 171 ? -3.725 -7.505 3.574 1.00 97.69 171 LEU A O 1
ATOM 1275 N N . ALA A 1 172 ? -5.781 -7.338 2.698 1.00 97.19 172 ALA A N 1
ATOM 1276 C CA . ALA A 1 172 ? -5.560 -8.332 1.652 1.00 97.19 172 ALA A CA 1
ATOM 1277 C C . ALA A 1 172 ? -4.486 -7.857 0.662 1.00 97.19 172 ALA A C 1
ATOM 1279 O O . ALA A 1 172 ? -3.547 -8.594 0.379 1.00 97.19 172 ALA A O 1
ATOM 1280 N N . LEU A 1 173 ? -4.557 -6.596 0.217 1.00 97.81 173 LEU A N 1
ATOM 1281 C CA . LEU A 1 173 ? -3.522 -5.982 -0.621 1.00 97.81 173 LEU A CA 1
ATOM 1282 C C . LEU A 1 173 ? -2.166 -5.919 0.100 1.00 97.81 173 LEU A C 1
ATOM 1284 O O . LEU A 1 173 ? -1.144 -6.215 -0.507 1.00 97.81 173 LEU A O 1
ATOM 1288 N N . ALA A 1 174 ? -2.139 -5.598 1.397 1.00 97.75 174 ALA A N 1
ATOM 1289 C CA . ALA A 1 174 ? -0.913 -5.648 2.197 1.00 97.75 174 ALA A CA 1
ATOM 1290 C C . ALA A 1 174 ? -0.322 -7.072 2.238 1.00 97.75 174 ALA A C 1
ATOM 1292 O O . ALA A 1 174 ? 0.888 -7.247 2.094 1.00 97.75 174 ALA A O 1
ATOM 1293 N N . GLY A 1 175 ? -1.184 -8.090 2.332 1.00 96.62 175 GLY A N 1
ATOM 1294 C CA . GLY A 1 175 ? -0.826 -9.507 2.235 1.00 96.62 175 GLY A CA 1
ATOM 1295 C C . GLY A 1 175 ? -0.177 -9.901 0.909 1.00 96.62 175 GLY A C 1
ATOM 1296 O O . GLY A 1 175 ? 0.592 -10.852 0.869 1.00 96.62 175 GLY A O 1
ATOM 1297 N N . LEU A 1 176 ? -0.432 -9.154 -0.165 1.00 96.38 176 LEU A N 1
ATOM 1298 C CA . LEU A 1 176 ? 0.208 -9.338 -1.470 1.00 96.38 176 LEU A CA 1
ATOM 1299 C C . LEU A 1 176 ? 1.546 -8.587 -1.606 1.00 96.38 176 LEU A C 1
ATOM 1301 O O . LEU A 1 176 ? 2.220 -8.731 -2.621 1.00 96.38 176 LEU A O 1
ATOM 1305 N N . VAL A 1 177 ? 1.939 -7.782 -0.613 1.00 95.56 177 VAL A N 1
ATOM 1306 C CA . VAL A 1 177 ? 3.289 -7.190 -0.520 1.00 95.56 177 VAL A CA 1
ATOM 1307 C C . VAL A 1 177 ? 4.177 -8.010 0.413 1.00 95.56 177 VAL A C 1
ATOM 1309 O O . VAL A 1 177 ? 5.358 -8.196 0.135 1.00 95.56 177 VAL A O 1
ATOM 1312 N N . ARG A 1 178 ? 3.611 -8.498 1.523 1.00 93.94 178 ARG A N 1
ATOM 1313 C CA . ARG A 1 178 ? 4.290 -9.347 2.509 1.00 93.94 178 ARG A CA 1
ATOM 1314 C C . ARG A 1 178 ? 3.402 -10.538 2.866 1.00 93.94 178 ARG A C 1
ATOM 1316 O O . ARG A 1 178 ? 2.249 -10.307 3.252 1.00 93.94 178 ARG A O 1
ATOM 1323 N N . PRO A 1 179 ? 3.901 -11.779 2.777 1.00 90.62 179 PRO A N 1
ATOM 1324 C CA . PRO A 1 179 ? 3.067 -12.960 2.953 1.00 90.62 179 PRO A CA 1
ATOM 1325 C C . PRO A 1 179 ? 2.498 -13.038 4.377 1.00 90.62 179 PRO A C 1
ATOM 1327 O O . PRO A 1 179 ? 1.331 -13.341 4.565 1.00 90.62 179 PRO A O 1
ATOM 1330 N N . GLU A 1 180 ? 3.226 -12.639 5.411 1.00 91.31 180 GLU A N 1
ATOM 1331 C CA . GLU A 1 180 ? 2.750 -12.720 6.799 1.00 91.31 180 GLU A CA 1
ATOM 1332 C C . GLU A 1 180 ? 1.487 -11.868 7.035 1.00 91.31 180 GLU A C 1
ATOM 1334 O O . GLU A 1 180 ? 0.641 -12.181 7.877 1.00 91.31 180 GLU A O 1
ATOM 1339 N N . THR A 1 181 ? 1.302 -10.808 6.244 1.00 92.12 181 THR A N 1
ATOM 1340 C CA . THR A 1 181 ? 0.134 -9.923 6.327 1.00 92.12 181 THR A CA 1
ATOM 1341 C C . THR A 1 181 ? -1.163 -10.553 5.822 1.00 92.12 181 THR A C 1
ATOM 1343 O O . THR A 1 181 ? -2.236 -10.108 6.241 1.00 92.12 181 THR A O 1
ATOM 1346 N N . TRP A 1 182 ? -1.129 -11.592 4.973 1.00 91.19 182 TRP A N 1
ATOM 1347 C CA . TRP A 1 182 ? -2.381 -12.245 4.557 1.00 91.19 182 TRP A CA 1
ATOM 1348 C C . TRP A 1 182 ? -3.053 -12.930 5.758 1.00 91.19 182 TRP A C 1
ATOM 1350 O O . TRP A 1 182 ? -4.281 -12.898 5.870 1.00 91.19 182 TRP A O 1
ATOM 1360 N N . VAL A 1 183 ? -2.269 -13.426 6.726 1.00 93.75 183 VAL A N 1
ATOM 1361 C CA . VAL A 1 183 ? -2.778 -13.983 7.992 1.00 93.75 183 VAL A CA 1
ATOM 1362 C C . VAL A 1 183 ? -3.514 -12.916 8.804 1.00 93.75 183 VAL A C 1
ATOM 1364 O O . VAL A 1 183 ? -4.567 -13.195 9.377 1.00 93.75 183 VAL A O 1
ATOM 1367 N N . LEU A 1 184 ? -3.035 -11.666 8.798 1.00 94.69 184 LEU A N 1
ATOM 1368 C CA . LEU A 1 184 ? -3.742 -10.553 9.443 1.00 94.69 184 LEU A CA 1
ATOM 1369 C C . LEU A 1 184 ? -5.093 -10.271 8.775 1.00 94.69 184 LEU A C 1
ATOM 1371 O O . LEU A 1 184 ? -6.072 -9.994 9.470 1.00 94.69 184 LEU A O 1
ATOM 1375 N N . SER A 1 185 ? -5.184 -10.384 7.447 1.00 95.12 185 SER A N 1
ATOM 1376 C CA . SER A 1 185 ? -6.462 -10.252 6.735 1.00 95.12 185 SER A CA 1
ATOM 1377 C C . SER A 1 185 ? -7.448 -11.369 7.118 1.00 95.12 185 SER A C 1
ATOM 1379 O O . SER A 1 185 ? -8.623 -11.094 7.379 1.00 95.12 185 SER A O 1
ATOM 1381 N N . ALA A 1 186 ? -6.960 -12.608 7.264 1.00 95.69 186 ALA A N 1
ATOM 1382 C CA . ALA A 1 186 ? -7.749 -13.752 7.718 1.00 95.69 186 ALA A CA 1
ATOM 1383 C C . ALA A 1 186 ? -8.240 -13.560 9.160 1.00 95.69 186 ALA A C 1
ATOM 1385 O O . ALA A 1 186 ? -9.434 -13.694 9.443 1.00 95.69 186 ALA A O 1
ATOM 1386 N N . ALA A 1 187 ? -7.337 -13.170 10.064 1.00 96.38 187 ALA A N 1
ATOM 1387 C CA . ALA A 1 187 ? -7.660 -12.881 11.454 1.00 96.38 187 ALA A CA 1
ATOM 1388 C C . ALA A 1 187 ? -8.706 -11.763 11.560 1.00 96.38 187 ALA A C 1
ATOM 1390 O O . ALA A 1 187 ? -9.683 -11.897 12.295 1.00 96.38 187 ALA A O 1
ATOM 1391 N N . TYR A 1 188 ? -8.565 -10.692 10.775 1.00 96.38 188 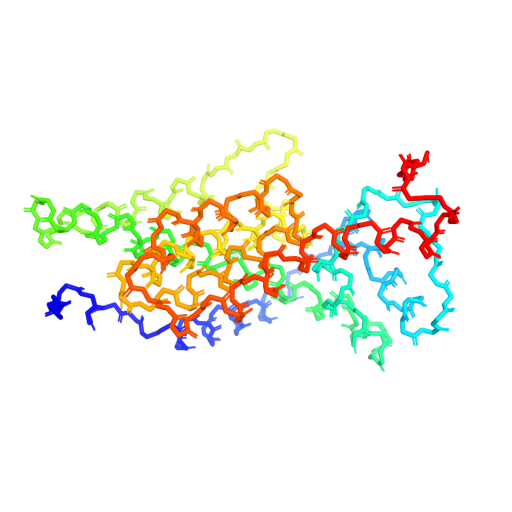TYR A N 1
ATOM 1392 C CA . TYR A 1 188 ? -9.533 -9.599 10.743 1.00 96.38 188 TYR A CA 1
ATOM 1393 C C . TYR A 1 188 ? -10.915 -10.051 10.252 1.00 96.38 188 TYR A C 1
ATOM 1395 O O . TYR A 1 188 ? -11.932 -9.701 10.856 1.00 96.38 188 TYR A O 1
ATOM 1403 N N . LEU A 1 189 ? -10.975 -10.867 9.193 1.00 96.12 189 LEU A N 1
ATOM 1404 C CA . LEU A 1 189 ? -12.228 -11.450 8.712 1.00 96.12 189 LEU A CA 1
ATOM 1405 C C . LEU A 1 189 ? -12.913 -12.273 9.811 1.00 96.12 189 LEU A C 1
ATOM 1407 O O . LEU A 1 189 ? -14.101 -12.072 10.068 1.00 96.12 189 LEU A O 1
ATOM 1411 N N . VAL A 1 190 ? -12.177 -13.164 10.478 1.00 96.25 190 VAL A N 1
ATOM 1412 C CA . VAL A 1 190 ? -12.722 -14.068 11.501 1.00 96.25 190 VAL A CA 1
ATOM 1413 C C . VAL A 1 190 ? -13.150 -13.305 12.755 1.00 96.25 190 VAL A C 1
ATOM 1415 O O . VAL A 1 190 ? -14.293 -13.426 13.198 1.00 96.25 190 VAL A O 1
ATOM 1418 N N . VAL A 1 191 ? -12.252 -12.497 13.317 1.00 95.38 191 VAL A N 1
ATOM 1419 C CA . VAL A 1 191 ? -12.449 -11.841 14.615 1.00 95.38 191 VAL A CA 1
ATOM 1420 C C . VAL A 1 191 ? -13.407 -10.662 14.498 1.00 95.38 191 VAL A C 1
ATOM 1422 O O . VAL A 1 191 ? -14.326 -10.528 15.306 1.00 95.38 191 VAL A O 1
ATOM 1425 N N . CYS A 1 192 ? -13.226 -9.803 13.493 1.00 91.75 192 CYS A N 1
ATOM 1426 C CA . CYS A 1 192 ? -13.969 -8.550 13.419 1.00 91.75 192 CYS A CA 1
ATOM 1427 C C . CYS A 1 192 ? -15.253 -8.665 12.601 1.00 91.75 192 CYS A C 1
ATOM 1429 O O . CYS A 1 192 ? -16.224 -7.984 12.936 1.00 91.75 192 CYS A O 1
ATOM 1431 N N . LEU A 1 193 ? -15.278 -9.471 11.531 1.00 93.50 193 LEU A N 1
ATOM 1432 C CA . LEU A 1 193 ? -16.357 -9.421 10.532 1.00 93.50 193 LEU A CA 1
ATOM 1433 C C . LEU A 1 193 ? -17.268 -10.641 10.529 1.00 93.50 193 LEU A C 1
ATOM 1435 O O . LEU A 1 193 ? -18.450 -10.500 10.213 1.00 93.50 193 LEU A O 1
ATOM 1439 N N . TRP A 1 194 ? -16.764 -11.818 10.901 1.00 91.94 194 TRP A N 1
ATOM 1440 C CA . TRP A 1 194 ? -17.490 -13.070 10.716 1.00 91.94 194 TRP A CA 1
ATOM 1441 C C . TRP A 1 194 ? -18.855 -13.032 11.390 1.00 91.94 194 TRP A C 1
ATOM 1443 O O . TRP A 1 194 ? -19.862 -13.315 10.750 1.00 91.94 194 TRP A O 1
ATOM 1453 N N . ARG A 1 195 ? -18.928 -12.618 12.657 1.00 91.94 195 ARG A N 1
ATOM 1454 C CA . ARG A 1 195 ? -20.204 -12.543 13.390 1.00 91.94 195 ARG A CA 1
ATOM 1455 C C . ARG A 1 195 ? -20.972 -11.245 13.153 1.00 91.94 195 ARG A C 1
ATOM 1457 O O . ARG A 1 195 ? -22.195 -11.257 13.190 1.00 91.94 195 ARG A O 1
ATOM 1464 N N . THR A 1 196 ? -20.277 -10.140 12.902 1.00 91.06 196 THR A N 1
ATOM 1465 C CA . THR A 1 196 ? -20.882 -8.798 12.893 1.00 91.06 196 THR A CA 1
ATOM 1466 C C . THR A 1 196 ? -21.378 -8.361 11.513 1.00 91.06 196 THR A C 1
ATOM 1468 O O . THR A 1 196 ? -22.252 -7.501 11.426 1.00 91.06 196 THR A O 1
ATOM 1471 N N . ARG A 1 197 ? -20.816 -8.911 10.427 1.00 91.94 197 ARG A N 1
ATOM 1472 C CA . ARG A 1 197 ? -21.055 -8.489 9.036 1.00 91.94 197 ARG A CA 1
ATOM 1473 C C . ARG A 1 197 ? -21.130 -9.698 8.087 1.00 91.94 197 ARG A C 1
ATOM 1475 O O . ARG A 1 197 ? -20.257 -9.855 7.234 1.00 91.94 197 ARG A O 1
ATOM 1482 N N . PRO A 1 198 ? -22.185 -10.535 8.165 1.00 91.19 198 PRO A N 1
ATOM 1483 C CA . PRO A 1 198 ? -22.308 -11.743 7.340 1.00 91.19 198 PRO A CA 1
ATOM 1484 C C . PRO A 1 198 ? -22.262 -11.462 5.829 1.00 91.19 198 PRO A C 1
ATOM 1486 O O . PRO A 1 198 ? -21.691 -12.254 5.084 1.00 91.19 198 PRO A O 1
ATOM 1489 N N . ALA A 1 199 ? -22.763 -10.303 5.390 1.00 93.94 199 ALA A N 1
ATOM 1490 C CA . ALA A 1 199 ? -22.727 -9.872 3.990 1.00 93.94 199 ALA A CA 1
ATOM 1491 C C . ALA A 1 199 ? -21.304 -9.739 3.407 1.00 93.94 199 ALA A C 1
ATOM 1493 O O . ALA A 1 199 ? -21.131 -9.818 2.197 1.00 93.94 199 ALA A O 1
ATOM 1494 N N . LEU A 1 200 ? -20.278 -9.553 4.248 1.00 93.06 200 LEU A N 1
ATOM 1495 C CA . LEU A 1 200 ? -18.885 -9.432 3.804 1.00 93.06 200 LEU A CA 1
ATOM 1496 C C . LEU A 1 200 ? -18.130 -10.766 3.809 1.00 93.06 200 LEU A C 1
ATOM 1498 O O . LEU A 1 200 ? -16.972 -10.783 3.409 1.00 93.06 200 LEU A O 1
ATOM 1502 N N . ARG A 1 201 ? -18.738 -11.879 4.246 1.00 93.00 201 ARG A N 1
ATOM 1503 C CA . ARG A 1 201 ? -18.027 -13.162 4.393 1.00 93.00 201 ARG A CA 1
ATOM 1504 C C . ARG A 1 201 ? -17.533 -13.726 3.068 1.00 93.00 201 ARG A C 1
ATOM 1506 O O . ARG A 1 201 ? -16.375 -14.106 2.994 1.00 93.00 201 ARG A O 1
ATOM 1513 N N . GLY A 1 202 ? -18.387 -13.764 2.042 1.00 94.00 202 GLY A N 1
ATOM 1514 C CA . GLY A 1 202 ? -18.018 -14.319 0.734 1.00 94.00 202 GLY A CA 1
ATOM 1515 C C . GLY A 1 202 ? -16.895 -13.518 0.079 1.00 94.00 202 GLY A C 1
ATOM 1516 O O . GLY A 1 202 ? -15.842 -14.060 -0.241 1.00 94.00 202 GLY A O 1
ATOM 1517 N N . TRP A 1 203 ? -17.081 -12.199 -0.013 1.00 94.06 203 TRP A N 1
ATOM 1518 C CA . TRP A 1 203 ? -16.048 -11.291 -0.511 1.00 94.06 203 TRP A CA 1
ATOM 1519 C C . TRP A 1 203 ? -14.769 -11.337 0.341 1.00 94.06 203 TRP A C 1
ATOM 1521 O O . TRP A 1 203 ? -13.666 -11.330 -0.196 1.00 94.06 203 TRP A O 1
ATOM 1531 N N . GLY A 1 204 ? -14.898 -11.429 1.664 1.00 93.38 204 GLY A N 1
ATOM 1532 C CA . GLY A 1 204 ? -13.756 -11.498 2.564 1.00 93.38 204 GLY A CA 1
ATOM 1533 C C . GLY A 1 204 ? -12.971 -12.798 2.442 1.00 93.38 204 GLY A C 1
ATOM 1534 O O . GLY A 1 204 ? -11.748 -12.754 2.412 1.00 93.38 204 GLY A O 1
ATOM 1535 N N . ALA A 1 205 ? -13.649 -13.941 2.320 1.00 95.38 205 ALA A N 1
ATOM 1536 C CA . ALA A 1 205 ? -13.006 -15.231 2.085 1.00 95.38 205 ALA A CA 1
ATOM 1537 C C . ALA A 1 205 ? -12.249 -15.233 0.752 1.00 95.38 205 ALA A C 1
ATOM 1539 O O . ALA A 1 205 ? -11.115 -15.696 0.696 1.00 95.38 205 ALA A O 1
ATOM 1540 N N . PHE A 1 206 ? -12.840 -14.640 -0.291 1.00 95.62 206 PHE A N 1
ATOM 1541 C CA . PHE A 1 206 ? -12.162 -14.423 -1.565 1.00 95.62 206 PHE A CA 1
ATOM 1542 C C . PHE A 1 206 ? -10.909 -13.546 -1.403 1.00 95.62 206 PHE A C 1
ATOM 1544 O O . PHE A 1 206 ? -9.826 -13.951 -1.813 1.00 95.62 206 PHE A O 1
ATOM 1551 N N . ALA A 1 207 ? -11.025 -12.385 -0.749 1.00 94.00 207 ALA A N 1
ATOM 1552 C CA . ALA A 1 207 ? -9.903 -11.468 -0.543 1.00 94.00 207 ALA A CA 1
ATOM 1553 C C . ALA A 1 207 ? -8.755 -12.098 0.267 1.00 94.00 207 ALA A C 1
ATOM 1555 O O . ALA A 1 207 ? -7.592 -11.898 -0.065 1.00 94.00 207 ALA A O 1
ATOM 1556 N N . VAL A 1 208 ? -9.076 -12.884 1.299 1.00 93.94 208 VAL A N 1
ATOM 1557 C CA . VAL A 1 208 ? -8.089 -13.636 2.089 1.00 93.94 208 VAL A CA 1
ATOM 1558 C C . VAL A 1 208 ? -7.445 -14.738 1.247 1.00 93.94 208 VAL A C 1
ATOM 1560 O O . VAL A 1 208 ? -6.229 -14.895 1.287 1.00 93.94 208 VAL A O 1
ATOM 1563 N N . GLY A 1 209 ? -8.241 -15.476 0.467 1.00 94.50 209 GLY A N 1
ATOM 1564 C CA . GLY A 1 209 ? -7.766 -16.562 -0.390 1.00 94.50 209 GLY A CA 1
ATOM 1565 C C . GLY A 1 209 ? -6.816 -16.097 -1.493 1.00 94.50 209 GLY A C 1
ATOM 1566 O O . GLY A 1 209 ? -5.880 -16.820 -1.821 1.00 94.50 209 GLY A O 1
ATOM 1567 N N . LEU A 1 210 ? -6.991 -14.873 -2.010 1.00 92.88 210 LEU A N 1
ATOM 1568 C CA . LEU A 1 210 ? -6.072 -14.278 -2.987 1.00 92.88 210 LEU A CA 1
ATOM 1569 C C . LEU A 1 210 ? -4.628 -14.197 -2.483 1.00 92.88 210 LEU A C 1
ATOM 1571 O O . LEU A 1 210 ? -3.724 -14.274 -3.305 1.00 92.88 210 LEU A O 1
ATOM 1575 N N . GLY A 1 211 ? -4.412 -14.065 -1.169 1.00 91.94 211 GLY A N 1
ATOM 1576 C CA . GLY A 1 211 ? -3.082 -14.041 -0.559 1.00 91.94 211 GLY A CA 1
ATOM 1577 C C . GLY A 1 211 ? -2.249 -15.264 -0.954 1.00 91.94 211 GLY A C 1
ATOM 1578 O O . GLY A 1 211 ? -1.399 -15.149 -1.835 1.00 91.94 211 GLY A O 1
ATOM 1579 N N . PRO A 1 212 ? -2.491 -16.444 -0.356 1.00 91.75 212 PRO A N 1
ATOM 1580 C CA . PRO A 1 212 ? -1.737 -17.647 -0.690 1.00 91.75 212 PRO A CA 1
ATOM 1581 C C . PRO A 1 212 ? -1.831 -17.989 -2.180 1.00 91.75 212 PRO A C 1
ATOM 1583 O O . PRO A 1 212 ? -0.816 -18.335 -2.771 1.00 91.75 212 PRO A O 1
ATOM 1586 N N . LEU A 1 213 ? -3.001 -17.829 -2.815 1.00 92.19 213 LEU A N 1
ATOM 1587 C CA . LEU A 1 213 ? -3.158 -18.137 -4.239 1.00 92.19 213 LEU A CA 1
ATOM 1588 C C . LEU A 1 213 ? -2.162 -17.374 -5.116 1.00 92.19 213 LEU A C 1
ATOM 1590 O O . LEU A 1 213 ? -1.519 -17.991 -5.952 1.00 92.19 213 LEU A O 1
ATOM 1594 N N . LEU A 1 214 ? -2.014 -16.059 -4.937 1.00 91.94 214 LEU A N 1
ATOM 1595 C CA . LEU A 1 214 ? -1.132 -15.247 -5.780 1.00 91.94 214 LEU A CA 1
ATOM 1596 C C . LEU A 1 214 ? 0.348 -15.363 -5.398 1.00 91.94 214 LEU A C 1
ATOM 1598 O O . LEU A 1 214 ? 1.210 -15.163 -6.253 1.00 91.94 214 LEU A O 1
ATOM 1602 N N . TRP A 1 215 ? 0.648 -15.690 -4.141 1.00 90.81 215 TRP A N 1
ATOM 1603 C CA . TRP A 1 215 ? 2.008 -16.031 -3.726 1.00 90.81 215 TRP A CA 1
ATOM 1604 C C . TRP A 1 215 ? 2.465 -17.332 -4.391 1.00 90.81 215 TRP A C 1
ATOM 1606 O O . TRP A 1 215 ? 3.422 -17.307 -5.155 1.00 90.81 215 TRP A O 1
ATOM 1616 N N . PHE A 1 216 ? 1.712 -18.423 -4.223 1.00 87.25 216 PHE A N 1
ATOM 1617 C CA . PHE A 1 216 ? 2.067 -19.719 -4.808 1.00 87.25 216 PHE A CA 1
ATOM 1618 C C . PHE A 1 216 ? 1.928 -19.753 -6.333 1.00 87.25 216 PHE A C 1
ATOM 1620 O O . PHE A 1 216 ? 2.695 -20.445 -6.993 1.00 87.25 216 PHE A O 1
ATOM 1627 N N . ALA A 1 217 ? 0.969 -19.025 -6.917 1.00 84.12 217 ALA A N 1
ATOM 1628 C CA . ALA A 1 217 ? 0.818 -18.976 -8.371 1.00 84.12 217 ALA A CA 1
ATOM 1629 C C . ALA A 1 217 ? 2.011 -18.304 -9.055 1.00 84.12 217 ALA A C 1
ATOM 1631 O O . ALA A 1 217 ? 2.397 -18.742 -10.130 1.00 84.12 217 ALA A O 1
ATOM 1632 N N . GLY A 1 218 ? 2.585 -17.258 -8.455 1.00 75.69 218 GLY A N 1
ATOM 1633 C CA . GLY A 1 218 ? 3.765 -16.600 -9.013 1.00 75.69 218 GLY A CA 1
ATOM 1634 C C . GLY A 1 218 ? 4.973 -17.524 -9.057 1.00 75.69 218 GLY A C 1
ATOM 1635 O O . GLY A 1 218 ? 5.601 -17.644 -10.104 1.00 75.69 218 GLY A O 1
ATOM 1636 N N . ASP A 1 219 ? 5.226 -18.234 -7.957 1.00 76.06 219 ASP A N 1
ATOM 1637 C CA . ASP A 1 219 ? 6.308 -19.217 -7.887 1.00 76.06 219 ASP A CA 1
ATOM 1638 C C . ASP A 1 219 ? 6.062 -20.370 -8.876 1.00 76.06 219 ASP A C 1
ATOM 1640 O O . ASP A 1 219 ? 6.905 -20.646 -9.720 1.00 76.06 219 ASP A O 1
ATOM 1644 N N . LEU A 1 220 ? 4.855 -20.947 -8.903 1.00 76.69 220 LEU A N 1
ATOM 1645 C CA . LEU A 1 220 ? 4.486 -21.995 -9.867 1.00 76.69 220 LEU A CA 1
ATOM 1646 C C . LEU A 1 220 ? 4.688 -21.589 -11.327 1.00 76.69 220 LEU A C 1
ATOM 1648 O O . LEU A 1 220 ? 5.178 -22.384 -12.126 1.00 76.69 220 LEU A O 1
ATOM 1652 N N . LEU A 1 221 ? 4.242 -20.386 -11.689 1.00 75.44 221 LEU A N 1
ATOM 1653 C CA . LEU A 1 221 ? 4.303 -19.902 -13.065 1.00 75.44 221 LEU A CA 1
ATOM 1654 C C . LEU A 1 221 ? 5.725 -19.511 -13.468 1.00 75.44 221 LEU A C 1
ATOM 1656 O O . LEU A 1 221 ? 6.068 -19.679 -14.632 1.00 75.44 221 LEU A O 1
ATOM 1660 N N . GLY A 1 222 ? 6.513 -18.982 -12.530 1.00 68.31 222 GLY A N 1
ATOM 1661 C CA . GLY A 1 222 ? 7.841 -18.445 -12.801 1.00 68.31 222 GLY A CA 1
ATOM 1662 C C . GLY A 1 222 ? 8.987 -19.446 -12.658 1.00 68.31 222 GLY A C 1
ATOM 1663 O O . GLY A 1 222 ? 9.940 -19.356 -13.421 1.00 68.31 222 GLY A O 1
ATOM 1664 N N . SER A 1 223 ? 8.916 -20.397 -11.721 1.00 63.44 223 SER A N 1
ATOM 1665 C CA . SER A 1 223 ? 9.984 -21.382 -11.467 1.00 63.44 223 SER A CA 1
ATOM 1666 C C . SER A 1 223 ? 9.589 -22.824 -11.808 1.00 63.44 223 SER A C 1
ATOM 1668 O O . SER A 1 223 ? 10.443 -23.709 -11.842 1.00 63.44 223 SER A O 1
ATOM 1670 N N . GLY A 1 224 ? 8.301 -23.087 -12.060 1.00 65.56 224 GLY A N 1
ATOM 1671 C CA . GLY A 1 224 ? 7.773 -24.437 -12.273 1.00 65.56 224 GLY A CA 1
ATOM 1672 C C . GLY A 1 224 ? 7.585 -25.260 -10.990 1.00 65.56 224 GLY A C 1
ATOM 1673 O O . GLY A 1 224 ? 7.127 -26.401 -11.077 1.00 65.56 224 GLY A O 1
ATOM 1674 N N . ASP A 1 225 ? 7.888 -24.704 -9.811 1.00 64.69 225 ASP A N 1
ATOM 1675 C CA . ASP A 1 225 ? 7.739 -25.356 -8.503 1.00 64.69 225 ASP A CA 1
ATOM 1676 C C . ASP A 1 225 ? 7.151 -24.369 -7.463 1.00 64.69 225 ASP A C 1
ATOM 1678 O O . ASP A 1 225 ? 7.678 -23.271 -7.277 1.00 64.69 225 ASP A O 1
ATOM 1682 N N . PRO A 1 226 ? 6.055 -24.732 -6.760 1.00 60.41 226 PRO A N 1
ATOM 1683 C CA . PRO A 1 226 ? 5.380 -23.847 -5.806 1.00 60.41 226 PRO A CA 1
ATOM 1684 C C . PRO A 1 226 ? 6.178 -23.511 -4.538 1.00 60.41 226 PRO A C 1
ATOM 1686 O O . PRO A 1 226 ? 5.714 -22.673 -3.765 1.00 60.41 226 PRO A O 1
ATOM 1689 N N . LEU A 1 227 ? 7.280 -24.212 -4.241 1.00 61.31 227 LEU A N 1
ATOM 1690 C CA . LEU A 1 227 ? 7.930 -24.170 -2.923 1.00 61.31 227 LEU A CA 1
ATOM 1691 C C . LEU A 1 227 ? 9.382 -23.686 -2.932 1.00 61.31 227 LEU A C 1
ATOM 1693 O O . LEU A 1 227 ? 9.934 -23.455 -1.856 1.00 61.31 227 LEU A O 1
ATOM 1697 N N . THR A 1 228 ? 10.016 -23.554 -4.095 1.00 58.50 228 THR A N 1
ATOM 1698 C CA . THR A 1 228 ? 11.460 -23.282 -4.163 1.00 58.50 228 THR A CA 1
ATOM 1699 C C . THR A 1 228 ? 11.799 -21.827 -3.847 1.00 58.50 228 THR A C 1
ATOM 1701 O O . THR A 1 228 ? 12.865 -21.566 -3.295 1.00 58.50 228 THR A O 1
ATOM 1704 N N . GLY A 1 229 ? 10.908 -20.879 -4.169 1.00 50.22 229 GLY A N 1
ATOM 1705 C CA . GLY A 1 229 ? 11.296 -19.471 -4.306 1.00 50.22 229 GLY A CA 1
ATOM 1706 C C . GLY A 1 229 ? 12.433 -19.293 -5.335 1.00 50.22 229 GLY A C 1
ATOM 1707 O O . GLY A 1 229 ? 12.957 -20.276 -5.863 1.00 50.22 229 GLY A O 1
ATOM 1708 N N . PRO A 1 230 ? 12.832 -18.059 -5.674 1.00 41.50 230 PRO A N 1
ATOM 1709 C CA . PRO A 1 230 ? 14.050 -17.856 -6.451 1.00 41.50 230 PRO A CA 1
ATOM 1710 C C . PRO A 1 230 ? 15.257 -18.341 -5.638 1.00 41.50 230 PRO A C 1
ATOM 1712 O O . PRO A 1 230 ? 15.427 -17.931 -4.486 1.00 41.50 230 PRO A O 1
ATOM 1715 N N . GLY A 1 231 ? 16.042 -19.245 -6.229 1.00 38.44 231 GLY A N 1
ATOM 1716 C CA . GLY A 1 231 ? 17.336 -19.692 -5.707 1.00 38.44 231 GLY A CA 1
ATOM 1717 C C . GLY A 1 231 ? 18.455 -18.701 -5.989 1.00 38.44 231 GLY A C 1
ATOM 1718 O O . GLY A 1 231 ? 18.335 -17.930 -6.965 1.00 38.44 231 GLY A O 1
#

Mean predicted aligned error: 5.92 Å